Protein AF-A0A956MZ06-F1 (afdb_monomer)

pLDDT: mean 79.68, std 20.62, range [28.38, 98.12]

Nearest PDB structures (foldseek):
  6g2j-assembly1_V  TM=3.693E-01  e=8.277E+00  Mus musculus
  5i20-assembly4_D  TM=2.583E-01  e=3.939E+00  Ancylobacter novellus DSM 506
  5h6i-assembly2_B  TM=2.925E-01  e=7.383E+00  Streptococcus agalactiae

Foldseek 3Di:
DPPPPPQQWAWDKAADPVQWPDQDPPPPSPDTDGNDIATDGTDPPGDPDDDPDDVQVRHPHGDPPPPPVPDDDDDDDDDDDDDDDDDDDDDDDDPDPPDPPPPDVVLVVLVPDDLVVLQVVLCVQQVDGDDPPDPDSVVSSVVSVVSVVVRVVVVVVVVVVVVVVVVVVVVVPLPADACPPDDQVVLQVCCCVVVVDHDDPPDDSVVSSVVSVVSCVVVVRHHDPPLQFADDPVLLVVLLVQLVVQLVVDDQADPVGDGPCLLSVLLNCLSVVVDALVVLVPDDPPDPNSVSNSVSRVVSNCNNRHVDDDRPHDD

Radius of gyration: 35.4 Å; Cα contacts (8 Å, |Δi|>4): 249; chains: 1; bounding box: 70×50×101 Å

Solvent-accessible surface area (backbone atoms only — not comparable to full-atom values): 20017 Å² total; per-residue (Å²): 131,84,79,83,77,78,64,68,63,41,69,40,67,52,66,57,78,88,34,52,75,47,75,58,86,57,98,73,70,84,60,74,44,61,81,52,71,43,60,75,47,73,37,96,84,34,51,91,65,91,71,92,65,67,68,52,82,62,32,99,66,60,71,78,82,69,82,69,90,80,76,78,94,80,81,88,80,89,84,85,88,86,84,89,85,88,85,90,86,86,86,86,91,76,94,68,82,80,69,82,72,73,83,50,76,75,60,59,67,56,68,84,56,53,66,66,54,50,40,55,52,40,26,72,76,68,70,49,78,72,70,80,86,54,90,43,61,67,57,48,49,57,52,44,50,53,53,52,52,58,48,51,55,55,51,51,54,50,53,52,52,51,51,51,50,58,48,50,65,54,53,74,68,62,67,66,42,76,65,87,84,51,52,62,67,56,50,50,50,47,31,38,76,76,65,72,39,88,77,68,88,84,56,53,58,67,58,51,49,55,52,47,51,52,51,33,52,75,70,70,44,56,56,61,74,77,68,83,26,65,59,51,70,71,54,50,53,52,52,51,52,40,40,53,53,48,50,73,73,46,64,59,53,51,97,89,65,53,60,62,44,54,36,54,53,39,24,50,29,40,71,73,64,77,46,58,63,74,80,50,70,78,65,72,96,86,44,90,70,55,60,53,44,40,50,29,28,50,51,30,51,34,33,46,43,48,75,39,87,72,72,98,48,80,135

Structure (mmCIF, N/CA/C/O backbone):
data_AF-A0A956MZ06-F1
#
_entry.id   AF-A0A956MZ06-F1
#
loop_
_atom_site.group_PDB
_atom_site.id
_atom_site.type_symbol
_atom_site.label_atom_id
_atom_site.label_alt_id
_atom_site.label_comp_id
_atom_site.label_asym_id
_atom_site.label_entity_id
_atom_site.label_seq_id
_atom_site.pdbx_PDB_ins_code
_atom_site.Cartn_x
_atom_site.Cartn_y
_atom_site.Cartn_z
_atom_site.occupancy
_atom_site.B_iso_or_equiv
_atom_site.auth_seq_id
_atom_site.auth_comp_id
_atom_site.auth_asym_id
_atom_site.auth_atom_id
_atom_site.pdbx_PDB_model_num
ATOM 1 N N . MET A 1 1 ? -3.058 1.390 5.568 1.00 34.84 1 MET A N 1
ATOM 2 C CA . MET A 1 1 ? -1.990 2.258 6.119 1.00 34.84 1 MET A CA 1
ATOM 3 C C . MET A 1 1 ? -1.582 1.755 7.496 1.00 34.84 1 MET A C 1
ATOM 5 O O . MET A 1 1 ? -2.433 1.684 8.373 1.00 34.84 1 MET A O 1
ATOM 9 N N . ARG A 1 2 ? -0.310 1.388 7.706 1.00 28.38 2 ARG A N 1
ATOM 10 C CA . ARG A 1 2 ? 0.233 1.300 9.071 1.00 28.38 2 ARG A CA 1
ATOM 11 C C . ARG A 1 2 ? 0.358 2.735 9.558 1.00 28.38 2 ARG A C 1
ATOM 13 O O . ARG A 1 2 ? 1.107 3.501 8.958 1.00 28.38 2 ARG A O 1
ATOM 20 N N . ASN A 1 3 ? -0.409 3.120 10.569 1.00 32.94 3 ASN A N 1
ATOM 21 C CA . ASN A 1 3 ? -0.234 4.439 11.146 1.00 32.94 3 ASN A CA 1
ATOM 22 C C . ASN A 1 3 ? 1.188 4.514 11.724 1.00 32.94 3 ASN A C 1
ATOM 24 O O . ASN A 1 3 ? 1.514 3.788 12.661 1.00 32.94 3 ASN A O 1
ATOM 28 N N . VAL A 1 4 ? 2.047 5.348 11.141 1.00 35.91 4 VAL A N 1
ATOM 29 C CA . VAL A 1 4 ? 3.372 5.627 11.697 1.00 35.91 4 VAL A CA 1
ATOM 30 C C . VAL A 1 4 ? 3.154 6.556 12.880 1.00 35.91 4 VAL A C 1
ATOM 32 O O . VAL A 1 4 ? 3.027 7.766 12.722 1.00 35.91 4 VAL A O 1
ATOM 35 N N . TRP A 1 5 ? 3.024 5.978 14.068 1.00 42.88 5 TRP A N 1
ATOM 36 C CA . TRP A 1 5 ? 3.038 6.727 15.318 1.00 42.88 5 TRP A CA 1
ATOM 37 C C . TRP A 1 5 ? 4.479 6.700 15.818 1.00 42.88 5 TRP A C 1
ATOM 39 O O . TRP A 1 5 ? 4.825 5.904 16.683 1.00 42.88 5 TRP A O 1
ATOM 49 N N . SER A 1 6 ? 5.349 7.542 15.254 1.00 43.19 6 SER A N 1
ATOM 50 C CA . SER A 1 6 ? 6.512 7.975 16.028 1.00 43.19 6 SER A CA 1
ATOM 51 C C . SER A 1 6 ? 6.046 9.148 16.879 1.00 43.19 6 SER A C 1
ATOM 53 O O . SER A 1 6 ? 6.213 10.313 16.525 1.00 43.19 6 SER A O 1
ATOM 55 N N . SER A 1 7 ? 5.388 8.850 17.994 1.00 52.75 7 SER A N 1
ATOM 56 C CA . SER A 1 7 ? 5.445 9.784 19.111 1.00 52.75 7 SER A CA 1
ATOM 57 C C . SER A 1 7 ? 6.930 10.058 19.390 1.00 52.75 7 SER A C 1
ATOM 59 O O . SER A 1 7 ? 7.719 9.112 19.364 1.00 52.75 7 SER A O 1
ATOM 61 N N . ASP A 1 8 ? 7.310 11.318 19.635 1.00 65.56 8 ASP A N 1
ATOM 62 C CA . ASP A 1 8 ? 8.668 11.800 19.991 1.00 65.56 8 ASP A CA 1
ATOM 63 C C . ASP A 1 8 ? 9.174 11.232 21.346 1.00 65.56 8 ASP A C 1
ATOM 65 O O . ASP A 1 8 ? 9.862 11.900 22.127 1.00 65.56 8 ASP A O 1
ATOM 69 N N . VAL A 1 9 ? 8.771 10.009 21.675 1.00 74.06 9 VAL A N 1
ATOM 70 C CA . VAL A 1 9 ? 9.068 9.309 22.908 1.00 74.06 9 VAL A CA 1
ATOM 71 C C . VAL A 1 9 ? 10.371 8.555 22.702 1.00 74.06 9 VAL A C 1
ATOM 73 O O . VAL A 1 9 ? 10.432 7.542 22.008 1.00 74.06 9 VAL A O 1
ATOM 76 N N . VAL A 1 10 ? 11.431 9.080 23.305 1.00 82.00 10 VAL A N 1
ATOM 77 C CA . VAL A 1 10 ? 12.753 8.457 23.306 1.00 82.00 10 VAL A CA 1
ATOM 78 C C . VAL A 1 10 ? 12.908 7.693 24.614 1.00 82.00 10 VAL A C 1
ATOM 80 O O . VAL A 1 10 ? 12.802 8.277 25.694 1.00 82.00 10 VAL A O 1
ATOM 83 N N . VAL A 1 11 ? 13.160 6.391 24.519 1.00 84.81 11 VAL A N 1
ATOM 84 C CA . VAL A 1 11 ? 13.425 5.520 25.671 1.00 84.81 11 VAL A CA 1
ATOM 85 C C . VAL A 1 11 ? 14.897 5.139 25.722 1.00 84.81 11 VAL A C 1
ATOM 87 O O . VAL A 1 11 ? 15.546 4.968 24.690 1.00 84.81 11 VAL A O 1
ATOM 90 N N . GLU A 1 12 ? 15.423 4.994 26.930 1.00 88.31 12 GLU A N 1
ATOM 91 C CA . GLU A 1 12 ? 16.783 4.522 27.162 1.00 88.31 12 GLU A CA 1
ATOM 92 C C . GLU A 1 12 ? 16.761 3.023 27.436 1.00 88.31 12 GLU A C 1
ATOM 94 O O . GLU A 1 12 ? 15.960 2.525 28.232 1.00 88.31 12 GLU A O 1
ATOM 99 N N . CYS A 1 13 ? 17.637 2.296 26.745 1.00 91.25 13 CYS A N 1
ATOM 100 C CA . CYS A 1 13 ? 17.712 0.844 26.814 1.00 91.25 13 CYS A CA 1
ATOM 101 C C . CYS A 1 13 ? 19.141 0.396 27.119 1.00 91.25 13 CYS A C 1
ATOM 103 O O . CYS A 1 13 ? 20.105 0.986 26.632 1.00 91.25 13 CYS A O 1
ATOM 105 N N . ILE A 1 14 ? 19.267 -0.689 27.878 1.00 92.19 14 ILE A N 1
ATOM 106 C CA . ILE A 1 14 ? 20.518 -1.429 28.047 1.00 92.19 14 ILE A CA 1
ATOM 107 C C . ILE A 1 14 ? 20.494 -2.628 27.102 1.00 92.19 14 ILE A C 1
ATOM 109 O O . ILE A 1 14 ? 19.507 -3.365 27.038 1.00 92.19 14 ILE A O 1
ATOM 113 N N . VAL A 1 15 ? 21.599 -2.819 26.385 1.00 93.00 15 VAL A N 1
ATOM 114 C CA . VAL A 1 15 ? 21.804 -3.906 25.425 1.00 93.00 15 VAL A CA 1
ATOM 115 C C . VAL A 1 15 ? 23.087 -4.645 25.799 1.00 93.00 15 VAL A C 1
ATOM 117 O O . VAL A 1 15 ? 24.115 -4.011 26.040 1.00 93.00 15 VAL A O 1
ATOM 120 N N . ASP A 1 16 ? 23.030 -5.975 25.845 1.00 93.88 16 ASP A N 1
ATOM 121 C CA . ASP A 1 16 ? 24.227 -6.814 25.932 1.00 93.88 16 ASP A CA 1
ATOM 122 C C . ASP A 1 16 ? 24.889 -6.875 24.542 1.00 93.88 16 ASP A C 1
ATOM 124 O O . ASP A 1 16 ? 24.199 -7.191 23.572 1.00 93.88 16 ASP A O 1
ATOM 128 N N . PRO A 1 17 ? 26.197 -6.598 24.395 1.00 91.44 17 PRO A N 1
ATOM 129 C CA . PRO A 1 17 ? 26.888 -6.722 23.112 1.00 91.44 17 PRO A CA 1
ATOM 130 C C . PRO A 1 17 ? 26.724 -8.086 22.426 1.00 91.44 17 PRO A C 1
ATOM 132 O O . PRO A 1 17 ? 26.763 -8.146 21.199 1.00 91.44 17 PRO A O 1
ATOM 135 N N . ALA A 1 18 ? 26.525 -9.171 23.184 1.00 92.88 18 ALA A N 1
ATOM 136 C CA . ALA A 1 18 ? 26.260 -10.498 22.624 1.00 92.88 18 ALA A CA 1
ATOM 137 C C . ALA A 1 18 ? 24.886 -10.603 21.932 1.00 92.88 18 ALA A C 1
ATOM 139 O O . ALA A 1 18 ? 24.701 -11.454 21.065 1.00 92.88 18 ALA A O 1
ATOM 140 N N . ASP A 1 19 ? 23.944 -9.726 22.294 1.00 93.44 19 ASP A N 1
ATOM 141 C CA . ASP A 1 19 ? 22.596 -9.640 21.731 1.00 93.44 19 ASP A CA 1
ATOM 142 C C . ASP A 1 19 ? 22.525 -8.638 20.545 1.00 93.44 19 ASP A C 1
ATOM 144 O O . ASP A 1 19 ? 21.435 -8.298 20.081 1.00 93.44 19 ASP A O 1
ATOM 148 N N . VAL A 1 20 ? 23.660 -8.138 20.032 1.00 90.31 20 VAL A N 1
ATOM 149 C CA . VAL A 1 20 ? 23.711 -7.253 18.851 1.00 90.31 20 VAL A CA 1
ATOM 150 C C . VAL A 1 20 ? 23.830 -8.089 17.576 1.00 90.31 20 VAL A C 1
ATOM 152 O O . VAL A 1 20 ? 24.815 -8.791 17.367 1.00 90.31 20 VAL A O 1
ATOM 155 N N . VAL A 1 21 ? 22.834 -7.986 16.693 1.00 89.62 21 VAL A N 1
ATOM 156 C CA . VAL A 1 21 ? 22.754 -8.779 15.452 1.00 89.62 21 VAL A CA 1
ATOM 157 C C . VAL A 1 21 ? 23.544 -8.124 14.328 1.00 89.62 21 VAL A C 1
ATOM 159 O O . VAL A 1 21 ? 24.262 -8.786 13.584 1.00 89.62 21 VAL A O 1
ATOM 162 N N . SER A 1 22 ? 23.405 -6.809 14.184 1.00 84.62 22 SER A N 1
ATOM 163 C CA . SER A 1 22 ? 24.173 -6.049 13.208 1.00 84.62 22 SER A CA 1
ATOM 164 C C . SER A 1 22 ? 24.291 -4.589 13.615 1.00 84.62 22 SER A C 1
ATOM 166 O O . SER A 1 22 ? 23.364 -3.985 14.167 1.00 84.62 22 SER A O 1
ATOM 168 N N . VAL A 1 23 ? 25.458 -4.024 13.305 1.00 80.06 23 VAL A N 1
ATOM 169 C CA . VAL A 1 23 ? 25.717 -2.586 13.329 1.00 80.06 23 VAL A CA 1
ATOM 170 C C . VAL A 1 23 ? 25.815 -2.153 11.866 1.00 80.06 23 VAL A C 1
ATOM 172 O O . VAL A 1 23 ? 26.829 -2.430 11.221 1.00 80.06 23 VAL A O 1
ATOM 175 N N . PRO A 1 24 ? 24.749 -1.566 11.301 1.00 76.25 24 PRO A N 1
ATOM 176 C CA . PRO A 1 24 ? 24.761 -1.048 9.943 1.00 76.25 24 PRO A CA 1
ATOM 177 C C . PRO A 1 24 ? 25.924 -0.058 9.737 1.00 76.25 24 PRO A C 1
ATOM 179 O O . PRO A 1 24 ? 26.242 0.726 10.633 1.00 76.25 24 PRO A O 1
ATOM 182 N N . LYS A 1 25 ? 26.571 -0.096 8.563 1.00 73.50 25 LYS A N 1
ATOM 183 C CA . LYS A 1 25 ? 27.682 0.813 8.195 1.00 73.50 25 LYS A CA 1
ATOM 184 C C . LYS A 1 25 ? 27.217 2.237 7.854 1.00 73.50 25 LYS A C 1
ATOM 186 O O . LYS A 1 25 ? 28.008 3.043 7.371 1.00 73.50 25 LYS A O 1
ATOM 191 N N . ASP A 1 26 ? 25.946 2.543 8.078 1.00 60.31 26 ASP A N 1
ATOM 192 C CA . ASP A 1 26 ? 25.311 3.826 7.814 1.00 60.31 26 ASP A CA 1
ATOM 193 C C . ASP A 1 26 ? 26.134 4.946 8.469 1.00 60.31 26 ASP A C 1
ATOM 195 O O . ASP A 1 26 ? 26.447 4.883 9.661 1.00 60.31 26 ASP A O 1
ATOM 199 N N . TYR A 1 27 ? 26.449 5.988 7.697 1.00 48.38 27 TYR A N 1
ATOM 200 C CA . TYR A 1 27 ? 27.411 7.063 7.997 1.00 48.38 27 TYR A CA 1
ATOM 201 C C . TYR A 1 27 ? 27.217 7.840 9.319 1.00 48.38 27 TYR A C 1
ATOM 203 O O . TYR A 1 27 ? 28.039 8.693 9.640 1.00 48.38 27 TYR A O 1
ATOM 211 N N . ASN A 1 28 ? 26.190 7.538 10.118 1.00 58.84 28 ASN A N 1
ATOM 212 C CA . ASN A 1 28 ? 25.903 8.200 11.392 1.00 58.84 28 ASN A CA 1
ATOM 213 C C . ASN A 1 28 ? 25.776 7.243 12.598 1.00 58.84 28 ASN A C 1
ATOM 215 O O . ASN A 1 28 ? 25.383 7.703 13.672 1.00 58.84 28 ASN A O 1
ATOM 219 N N . ALA A 1 29 ? 26.046 5.934 12.448 1.00 55.97 29 ALA A N 1
ATOM 220 C CA . ALA A 1 29 ? 25.999 4.930 13.532 1.00 55.97 29 ALA A CA 1
ATOM 221 C C . ALA A 1 29 ? 24.708 4.959 14.390 1.00 55.97 29 ALA A C 1
ATOM 223 O O . ALA A 1 29 ? 24.719 4.652 15.581 1.00 55.97 29 ALA A O 1
ATOM 224 N N . THR A 1 30 ? 23.585 5.385 13.805 1.00 60.62 30 THR A N 1
ATOM 225 C CA . THR A 1 30 ? 22.392 5.807 14.565 1.00 60.62 30 THR A CA 1
ATOM 226 C C . THR A 1 30 ? 21.353 4.703 14.730 1.00 60.62 30 THR A C 1
ATOM 228 O O . THR A 1 30 ? 20.357 4.888 15.425 1.00 60.62 30 THR A O 1
ATOM 231 N N . LYS A 1 31 ? 21.546 3.562 14.067 1.00 76.94 31 LYS A N 1
ATOM 232 C CA . LYS A 1 31 ? 20.625 2.426 14.098 1.00 76.94 31 LYS A CA 1
ATOM 233 C C . LYS A 1 31 ? 21.404 1.176 14.479 1.00 76.94 31 LYS A C 1
ATOM 235 O O . LYS A 1 31 ? 22.527 0.991 14.031 1.00 76.94 31 LYS A O 1
ATOM 240 N N . MET A 1 32 ? 20.805 0.326 15.304 1.00 82.81 32 MET A N 1
ATOM 241 C CA . MET A 1 32 ? 21.376 -0.947 15.743 1.00 82.81 32 MET A CA 1
ATOM 242 C C . MET A 1 32 ? 20.257 -1.985 15.785 1.00 82.81 32 MET A C 1
ATOM 244 O O . MET A 1 32 ? 19.152 -1.670 16.230 1.00 82.81 32 MET A O 1
ATOM 248 N N . ARG A 1 33 ? 20.522 -3.205 15.309 1.00 88.00 33 ARG A N 1
ATOM 249 C CA . ARG A 1 33 ? 19.578 -4.326 15.422 1.00 88.00 33 ARG A CA 1
ATOM 250 C C . ARG A 1 33 ? 20.011 -5.228 16.570 1.00 88.00 33 ARG A C 1
ATOM 252 O O . ARG A 1 33 ? 21.168 -5.642 16.616 1.00 88.00 33 ARG A O 1
ATOM 259 N N . VAL A 1 34 ? 19.086 -5.537 17.475 1.00 91.81 34 VAL A N 1
ATOM 260 C CA . VAL A 1 34 ? 19.352 -6.319 18.692 1.00 91.81 34 VAL A CA 1
ATOM 261 C C . VAL A 1 34 ? 18.306 -7.419 18.859 1.00 91.81 34 VAL A C 1
ATOM 263 O O . VAL A 1 34 ? 17.143 -7.211 18.514 1.00 91.81 34 VAL A O 1
ATOM 266 N N . CYS A 1 35 ? 18.696 -8.585 19.375 1.00 90.94 35 CYS A N 1
ATOM 267 C CA . CYS A 1 35 ? 17.767 -9.685 19.673 1.00 90.94 35 CYS A CA 1
ATOM 268 C C . CYS A 1 35 ? 17.043 -9.469 21.005 1.00 90.94 35 CYS A C 1
ATOM 270 O O . CYS A 1 35 ? 15.919 -9.937 21.186 1.00 90.94 35 CYS A O 1
ATOM 272 N N . ARG A 1 36 ? 17.690 -8.778 21.948 1.00 90.88 36 ARG A N 1
ATOM 273 C CA . ARG A 1 36 ? 17.151 -8.506 23.277 1.00 90.88 36 ARG A CA 1
ATOM 274 C C . ARG A 1 36 ? 17.693 -7.190 23.821 1.00 90.88 36 ARG A C 1
ATOM 276 O O . ARG A 1 36 ? 18.848 -6.837 23.604 1.00 90.88 36 ARG A O 1
ATOM 283 N N . TYR A 1 37 ? 16.845 -6.477 24.548 1.00 94.00 37 TYR A N 1
ATOM 284 C CA . TYR A 1 37 ? 17.183 -5.247 25.250 1.00 94.00 37 TYR A CA 1
ATOM 285 C C . TYR A 1 37 ? 16.340 -5.137 26.520 1.00 94.00 37 TYR A C 1
ATOM 287 O O . TYR A 1 37 ? 15.292 -5.774 26.636 1.00 94.00 37 TYR A O 1
ATOM 295 N N . LYS A 1 38 ? 16.801 -4.327 27.471 1.00 90.50 38 LYS A N 1
ATOM 296 C CA . LYS A 1 38 ? 16.057 -3.980 28.681 1.00 90.50 38 LYS A CA 1
ATOM 297 C C . LYS A 1 38 ? 15.781 -2.485 28.698 1.00 90.50 38 LYS A C 1
ATOM 299 O O . LYS A 1 38 ? 16.716 -1.689 28.616 1.00 90.50 38 LYS A O 1
ATOM 304 N N . VAL A 1 39 ? 14.510 -2.113 28.810 1.00 90.94 39 VAL A N 1
ATOM 305 C CA . VAL A 1 39 ? 14.091 -0.713 28.922 1.00 90.94 39 VAL A CA 1
ATOM 306 C C . VAL A 1 39 ? 14.402 -0.215 30.332 1.00 90.94 39 VAL A C 1
ATOM 308 O O . VAL A 1 39 ? 14.122 -0.904 31.310 1.00 90.94 39 VAL A O 1
ATOM 311 N N . MET A 1 40 ? 15.014 0.963 30.435 1.00 88.75 40 MET A N 1
ATOM 312 C CA . MET A 1 40 ? 15.378 1.575 31.718 1.00 88.75 40 MET A CA 1
ATOM 313 C C . MET A 1 40 ? 14.468 2.740 32.094 1.00 88.75 40 MET A C 1
ATOM 315 O O . MET A 1 40 ? 14.287 3.014 33.278 1.00 88.75 40 MET A O 1
ATOM 319 N N . GLY A 1 41 ? 13.909 3.434 31.103 1.00 85.56 41 GLY A N 1
ATOM 320 C CA . GLY A 1 41 ? 13.134 4.642 31.342 1.00 85.56 41 GLY A CA 1
ATOM 321 C C . GLY A 1 41 ? 12.993 5.511 30.099 1.00 85.56 41 GLY A C 1
ATOM 322 O O . GLY A 1 41 ? 13.428 5.152 29.002 1.00 85.56 41 GLY A O 1
ATOM 323 N N . TYR A 1 42 ? 12.408 6.688 30.294 1.00 84.94 42 TYR A N 1
ATOM 324 C CA . TYR A 1 42 ? 12.444 7.761 29.309 1.00 84.94 42 TYR A CA 1
ATOM 325 C C . TYR A 1 42 ? 13.803 8.445 29.297 1.00 84.94 42 TYR A C 1
ATOM 327 O O . TYR A 1 42 ? 14.391 8.665 30.352 1.00 84.94 42 TYR A O 1
ATOM 335 N N . SER A 1 43 ? 14.254 8.849 28.111 1.00 85.06 43 SER A N 1
ATOM 336 C CA . SER A 1 43 ? 15.375 9.777 28.011 1.00 85.06 43 SER A CA 1
ATOM 337 C C . SER A 1 43 ? 14.954 11.166 28.483 1.00 85.06 43 SER A C 1
ATOM 339 O O . SER A 1 43 ? 13.823 11.593 28.238 1.00 85.06 43 SER A O 1
ATOM 341 N N . ASP A 1 44 ? 15.883 11.922 29.065 1.00 81.38 44 ASP A N 1
ATOM 342 C CA . ASP A 1 44 ? 15.653 13.296 29.543 1.00 81.38 44 ASP A CA 1
ATOM 343 C C . ASP A 1 44 ? 15.125 14.247 28.453 1.00 81.38 44 ASP A C 1
ATOM 345 O O . ASP A 1 44 ? 14.505 15.271 28.741 1.00 81.38 44 ASP A O 1
ATOM 349 N N . LYS A 1 45 ? 15.380 13.922 27.180 1.00 77.81 45 LYS A N 1
ATOM 350 C CA . LYS A 1 45 ? 14.968 14.715 26.010 1.00 77.81 45 LYS A CA 1
ATOM 351 C C . LYS A 1 45 ? 13.623 14.286 25.419 1.00 77.81 45 LYS A C 1
ATOM 353 O O . LYS A 1 45 ? 13.166 14.900 24.456 1.00 77.81 45 LYS A O 1
ATOM 358 N N . SER A 1 46 ? 13.019 13.232 25.958 1.00 78.94 46 SER A N 1
ATOM 359 C CA . SER A 1 46 ? 11.759 12.677 25.477 1.00 78.94 46 SER A CA 1
ATOM 360 C C . SER A 1 46 ? 10.602 13.645 25.731 1.00 78.94 46 SER A C 1
ATOM 362 O O . SER A 1 46 ? 10.460 14.193 26.829 1.00 78.94 46 SER A O 1
ATOM 364 N N . ARG A 1 47 ? 9.745 13.865 24.727 1.00 74.44 47 ARG A N 1
ATOM 365 C CA . ARG A 1 47 ? 8.501 14.617 24.932 1.00 74.44 47 ARG A CA 1
ATOM 366 C C . ARG A 1 47 ? 7.469 13.681 25.547 1.00 74.44 47 ARG A C 1
ATOM 368 O O . ARG A 1 47 ? 7.154 12.644 24.973 1.00 74.44 47 ARG A O 1
ATOM 375 N N . LYS A 1 48 ? 6.911 14.071 26.695 1.00 65.06 48 LYS A N 1
ATOM 376 C CA . LYS A 1 48 ? 5.795 13.363 27.340 1.00 65.06 48 LYS A CA 1
ATOM 377 C C . LYS A 1 48 ? 4.518 13.585 26.519 1.00 65.06 48 LYS A C 1
ATOM 379 O O . LYS A 1 48 ? 3.802 14.558 26.742 1.00 65.06 48 LYS A O 1
ATOM 384 N N . GLY A 1 49 ? 4.323 12.760 25.494 1.00 66.31 49 GLY A N 1
ATOM 385 C CA . GLY A 1 49 ? 3.105 12.703 24.685 1.00 66.31 49 GLY A CA 1
ATOM 386 C C . GLY A 1 49 ? 2.092 11.706 25.248 1.00 66.31 49 GLY A C 1
ATOM 387 O O . GLY A 1 49 ? 2.335 11.085 26.279 1.00 66.31 49 GLY A O 1
ATOM 388 N N . GLU A 1 50 ? 0.959 11.547 24.564 1.00 64.56 50 GLU A N 1
ATOM 389 C CA . GLU A 1 50 ? 0.006 10.475 24.870 1.00 64.56 50 GLU A CA 1
ATOM 390 C C . GLU A 1 50 ? 0.654 9.116 24.572 1.00 64.56 50 GLU A C 1
ATOM 392 O O . GLU A 1 50 ? 0.964 8.788 23.425 1.00 64.56 50 GLU A O 1
ATOM 397 N N . GLU A 1 51 ? 0.906 8.346 25.627 1.00 64.38 51 GLU A N 1
ATOM 398 C CA . GLU A 1 51 ? 1.450 6.995 25.540 1.00 64.38 51 GLU A CA 1
ATOM 399 C C . GLU A 1 51 ? 0.358 6.032 25.060 1.00 64.38 51 GLU A C 1
ATOM 401 O O . GLU A 1 51 ? -0.719 5.953 25.647 1.00 64.38 51 GLU A O 1
ATOM 406 N N . ILE A 1 52 ? 0.635 5.280 23.994 1.00 64.81 52 ILE A N 1
ATOM 407 C CA . ILE A 1 52 ? -0.253 4.202 23.516 1.00 64.81 52 ILE A CA 1
ATOM 408 C C . ILE A 1 52 ? -0.115 2.964 24.407 1.00 64.81 52 ILE A C 1
ATOM 410 O O . ILE A 1 52 ? -1.054 2.188 24.568 1.00 64.81 52 ILE A O 1
ATOM 414 N N . VAL A 1 53 ? 1.090 2.763 24.942 1.00 64.44 53 VAL A N 1
ATOM 415 C CA . VAL A 1 53 ? 1.463 1.630 25.785 1.00 64.44 53 VAL A CA 1
ATOM 416 C C . VAL A 1 53 ? 2.246 2.182 26.963 1.00 64.44 53 VAL A C 1
ATOM 418 O O . VAL A 1 53 ? 3.158 2.986 26.761 1.00 64.44 53 VAL A O 1
ATOM 421 N N . SER A 1 54 ? 1.880 1.771 28.176 1.00 73.62 54 SER A N 1
ATOM 422 C CA . SER A 1 54 ? 2.530 2.266 29.383 1.00 73.62 54 SER A CA 1
ATOM 423 C C . SER A 1 54 ? 3.956 1.739 29.465 1.00 73.62 54 SER A C 1
ATOM 425 O O . SER A 1 54 ? 4.193 0.537 29.347 1.00 73.62 54 SER A O 1
ATOM 427 N N . LEU A 1 55 ? 4.922 2.621 29.725 1.00 78.88 55 LEU A N 1
ATOM 428 C CA . LEU A 1 55 ? 6.306 2.193 29.947 1.00 78.88 55 LEU A CA 1
ATOM 429 C C . LEU A 1 55 ? 6.431 1.240 31.142 1.00 78.88 55 LEU A C 1
ATOM 431 O O . LEU A 1 55 ? 7.295 0.366 31.136 1.00 78.88 55 LEU A O 1
ATOM 435 N N . ASN A 1 56 ? 5.554 1.379 32.140 1.00 79.12 56 ASN A N 1
ATOM 436 C CA . ASN A 1 56 ? 5.547 0.533 33.331 1.00 79.12 56 ASN A CA 1
ATOM 437 C C . ASN A 1 56 ? 5.319 -0.951 33.013 1.00 79.12 56 ASN A C 1
ATOM 439 O O . ASN A 1 56 ? 5.781 -1.792 33.778 1.00 79.12 56 ASN A O 1
ATOM 443 N N . ASP A 1 57 ? 4.711 -1.278 31.869 1.00 80.75 57 ASP A N 1
ATOM 444 C CA . ASP A 1 57 ? 4.513 -2.665 31.433 1.00 80.75 57 ASP A CA 1
ATOM 445 C C . ASP A 1 57 ? 5.831 -3.352 31.022 1.00 80.75 57 ASP A C 1
ATOM 447 O O . ASP A 1 57 ? 5.902 -4.578 30.942 1.00 80.75 57 ASP A O 1
ATOM 451 N N . PHE A 1 58 ? 6.887 -2.572 30.766 1.00 78.81 58 PHE A N 1
ATOM 452 C CA . PHE A 1 58 ? 8.186 -3.053 30.284 1.00 78.81 58 PHE A CA 1
ATOM 453 C C . PHE A 1 58 ? 9.320 -2.903 31.305 1.00 78.81 58 PHE A C 1
ATOM 455 O O . PHE A 1 58 ? 10.459 -3.277 31.011 1.00 78.81 58 PHE A O 1
ATOM 462 N N . LEU A 1 59 ? 9.043 -2.339 32.483 1.00 77.19 59 LEU A N 1
ATOM 463 C CA . LEU A 1 59 ? 10.039 -2.121 33.527 1.00 77.19 59 LEU A CA 1
ATOM 464 C C . LEU A 1 59 ? 9.957 -3.222 34.586 1.00 77.19 59 LEU A C 1
ATOM 466 O O . LEU A 1 59 ? 8.897 -3.480 35.144 1.00 77.19 59 LEU A O 1
ATOM 470 N N . ASP A 1 60 ? 11.104 -3.810 34.940 1.00 79.12 60 ASP A N 1
ATOM 471 C CA . ASP A 1 60 ? 11.185 -4.782 36.047 1.00 79.12 60 ASP A CA 1
ATOM 472 C C . ASP A 1 60 ? 10.758 -4.169 37.393 1.00 79.12 60 ASP A C 1
ATOM 474 O O . ASP A 1 60 ? 10.266 -4.865 38.281 1.00 79.12 60 ASP A O 1
ATOM 478 N N . THR A 1 61 ? 10.959 -2.857 37.534 1.00 78.19 61 THR A N 1
ATOM 479 C CA . THR A 1 61 ? 10.482 -2.059 38.661 1.00 78.19 61 THR A CA 1
ATOM 480 C C . THR A 1 61 ? 9.717 -0.869 38.086 1.00 78.19 61 THR A C 1
ATOM 482 O O . THR A 1 61 ? 10.352 -0.030 37.439 1.00 78.19 61 THR A O 1
ATOM 485 N N . PRO A 1 62 ? 8.392 -0.770 38.291 1.00 77.69 62 PRO A N 1
ATOM 486 C CA . PRO A 1 62 ? 7.607 0.331 37.748 1.00 77.69 62 PRO A CA 1
ATOM 487 C C . PRO A 1 62 ? 8.129 1.668 38.278 1.00 77.69 62 PRO A C 1
ATOM 489 O O . PRO A 1 62 ? 8.540 1.777 39.441 1.00 77.69 62 PRO A O 1
ATOM 492 N N . LEU A 1 63 ? 8.135 2.688 37.418 1.00 76.62 63 LEU A N 1
ATOM 493 C CA . LEU A 1 63 ? 8.491 4.033 37.849 1.00 76.62 63 LEU A CA 1
ATOM 494 C C . LEU A 1 63 ? 7.429 4.519 38.841 1.00 76.62 63 LEU A C 1
ATOM 496 O O . LEU A 1 63 ? 6.242 4.250 38.635 1.00 76.62 63 LEU A O 1
ATOM 500 N N . PRO A 1 64 ? 7.825 5.236 39.910 1.00 75.12 64 PRO A N 1
ATOM 501 C CA . PRO A 1 64 ? 6.852 5.863 40.786 1.00 75.12 64 PRO A CA 1
ATOM 502 C C . PRO A 1 64 ? 5.952 6.751 39.929 1.00 75.12 64 PRO A C 1
ATOM 504 O O . PRO A 1 64 ? 6.451 7.542 39.124 1.00 75.12 64 PRO A O 1
ATOM 507 N N . GLU A 1 65 ? 4.637 6.593 40.077 1.00 68.69 65 GLU A N 1
ATOM 508 C CA . GLU A 1 65 ? 3.670 7.474 39.438 1.00 68.69 65 GLU A CA 1
ATOM 509 C C . GLU A 1 65 ? 3.965 8.896 39.917 1.00 68.69 65 GLU A C 1
ATOM 511 O O . GLU A 1 65 ? 3.678 9.281 41.050 1.00 68.69 65 GLU A O 1
ATOM 516 N N . TYR A 1 66 ? 4.637 9.676 39.074 1.00 55.59 66 TYR A N 1
ATOM 517 C CA . TYR A 1 66 ? 4.749 11.100 39.309 1.00 55.59 66 TYR A CA 1
ATOM 518 C C . TYR A 1 66 ? 3.344 11.642 39.122 1.00 55.59 66 TYR A C 1
ATOM 520 O O . TYR A 1 66 ? 2.858 11.614 37.990 1.00 55.59 66 TYR A O 1
ATOM 528 N N . ASP A 1 67 ? 2.722 12.092 40.219 1.00 42.97 67 ASP A N 1
ATOM 529 C CA . ASP A 1 67 ? 1.429 12.778 40.238 1.00 42.97 67 ASP A CA 1
ATOM 530 C C . ASP A 1 67 ? 1.357 13.719 39.035 1.00 42.97 67 ASP A C 1
ATOM 532 O O . ASP A 1 67 ? 1.918 14.822 39.017 1.00 42.97 67 ASP A O 1
ATOM 536 N N . THR A 1 68 ? 0.700 13.252 37.977 1.00 46.88 68 THR A N 1
ATOM 537 C CA . THR A 1 68 ? 0.451 14.032 36.780 1.00 46.88 68 THR A CA 1
ATOM 538 C C . THR A 1 68 ? -0.686 14.949 37.169 1.00 46.88 68 THR A C 1
ATOM 540 O O . THR A 1 68 ? -1.862 14.691 36.935 1.00 46.88 68 THR A O 1
ATOM 543 N N . ALA A 1 69 ? -0.320 16.046 37.827 1.00 39.91 69 ALA A N 1
ATOM 544 C CA . ALA A 1 69 ? -1.210 17.114 38.231 1.00 39.91 69 ALA A CA 1
ATOM 545 C C . ALA A 1 69 ? -1.732 17.895 37.011 1.00 39.91 69 ALA A C 1
ATOM 547 O O . ALA A 1 69 ? -1.665 19.114 37.013 1.00 39.91 69 ALA A O 1
ATOM 548 N N . MET A 1 70 ? -2.223 17.217 35.966 1.00 42.00 70 MET A N 1
ATOM 549 C CA . MET A 1 70 ? -3.069 17.739 34.889 1.00 42.00 70 MET A CA 1
ATOM 550 C C . MET A 1 70 ? -3.824 16.595 34.179 1.00 42.00 70 MET A C 1
ATOM 552 O O . MET A 1 70 ? -3.657 16.376 32.987 1.00 42.00 70 MET A O 1
ATOM 556 N N . SER A 1 71 ? -4.729 15.905 34.878 1.00 41.81 71 SER A N 1
ATOM 557 C CA . SER A 1 71 ? -5.956 15.392 34.247 1.00 41.81 71 SER A CA 1
ATOM 558 C C . SER A 1 71 ? -7.108 15.333 35.260 1.00 41.81 71 SER A C 1
ATOM 560 O O . SER A 1 71 ? -7.347 14.344 35.932 1.00 41.81 71 SER A O 1
ATOM 562 N N . LYS A 1 72 ? -7.797 16.477 35.365 1.00 39.28 72 LYS A N 1
ATOM 563 C CA . LYS A 1 72 ? -9.204 16.677 35.770 1.00 39.28 72 LYS A CA 1
ATOM 564 C C . LYS A 1 72 ? -9.686 16.174 37.149 1.00 39.28 72 LYS A C 1
ATOM 566 O O . LYS A 1 72 ? -10.113 15.046 37.336 1.00 39.28 72 LYS A O 1
ATOM 571 N N . LYS A 1 73 ? -9.831 17.171 38.036 1.00 37.00 73 LYS A N 1
ATOM 572 C CA . LYS A 1 73 ? -10.946 17.394 38.982 1.00 37.00 73 LYS A CA 1
ATOM 573 C C . LYS A 1 73 ? -12.227 16.579 38.696 1.00 37.00 73 LYS A C 1
ATOM 575 O O . LYS A 1 73 ? -12.912 16.888 37.722 1.00 37.00 73 LYS A O 1
ATOM 580 N N . ALA A 1 74 ? -12.621 15.727 39.647 1.00 34.44 74 ALA A N 1
ATOM 581 C CA . ALA A 1 74 ? -13.972 15.667 40.227 1.00 34.44 74 ALA A CA 1
ATOM 582 C C . ALA A 1 74 ? -13.982 14.794 41.508 1.00 34.44 74 ALA A C 1
ATOM 584 O O . ALA A 1 74 ? -13.764 13.594 41.421 1.00 34.44 74 ALA A O 1
ATOM 585 N N . ASN A 1 75 ? -14.309 15.436 42.643 1.00 36.84 75 ASN A N 1
ATOM 586 C CA . ASN A 1 75 ? -14.670 14.919 43.985 1.00 36.84 75 ASN A CA 1
ATOM 587 C C . ASN A 1 75 ? -13.531 14.267 44.813 1.00 36.84 75 ASN A C 1
ATOM 589 O O . ASN A 1 75 ? -13.033 13.214 44.447 1.00 36.84 75 ASN A O 1
ATOM 593 N N . ASN A 1 76 ? -12.951 14.926 45.835 1.00 34.59 76 ASN A N 1
ATOM 594 C CA . ASN A 1 76 ? -13.460 15.165 47.216 1.00 34.59 76 ASN A 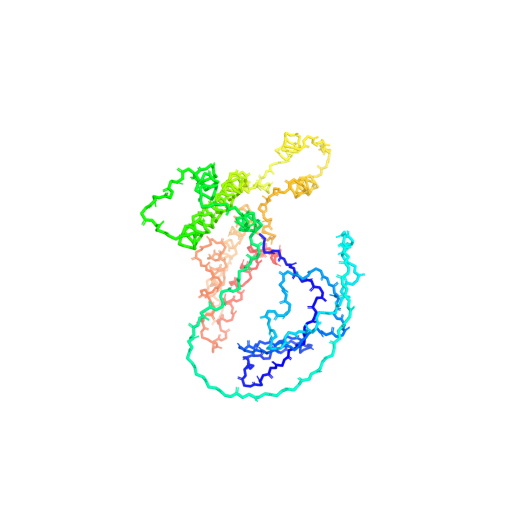CA 1
ATOM 595 C C . ASN A 1 76 ? -13.864 13.837 47.900 1.00 34.59 76 ASN A C 1
ATOM 597 O O . ASN A 1 76 ? -14.716 13.149 47.356 1.00 34.59 76 ASN A O 1
ATOM 601 N N . ASP A 1 77 ? -13.354 13.380 49.049 1.00 33.28 77 ASP A N 1
ATOM 602 C CA . ASP A 1 77 ? -12.746 14.009 50.231 1.00 33.28 77 ASP A CA 1
ATOM 603 C C . ASP A 1 77 ? -11.945 12.960 51.049 1.00 33.28 77 ASP A C 1
ATOM 605 O O . ASP A 1 77 ? -12.283 11.782 50.999 1.00 33.28 77 ASP A O 1
ATOM 609 N N . ALA A 1 78 ? -10.997 13.453 51.873 1.00 33.34 78 ALA A N 1
ATOM 610 C CA . ALA A 1 78 ? -10.490 12.900 53.157 1.00 33.34 78 ALA A CA 1
ATOM 611 C C . ALA A 1 78 ? -9.744 11.536 53.142 1.00 33.34 78 ALA A C 1
ATOM 613 O O . ALA A 1 78 ? -10.153 10.600 52.481 1.00 33.34 78 ALA A O 1
ATOM 614 N N . GLU A 1 79 ? -8.654 11.256 53.866 1.00 35.03 79 GLU A N 1
ATOM 615 C CA . GLU A 1 79 ? -7.922 11.865 54.986 1.00 35.03 79 GLU A CA 1
ATOM 616 C C . GLU A 1 79 ? -6.540 11.151 55.078 1.00 35.03 79 GLU A C 1
ATOM 618 O O . GLU A 1 79 ? -6.403 9.983 54.720 1.00 35.03 79 GLU A O 1
ATOM 623 N N . LYS A 1 80 ? -5.508 11.838 55.581 1.00 37.22 80 LYS A N 1
ATOM 624 C CA . LYS A 1 80 ? -4.219 11.287 56.083 1.00 37.22 80 LYS A CA 1
ATOM 625 C C . LYS A 1 80 ? -4.219 11.437 57.625 1.00 37.22 80 LYS A C 1
ATOM 627 O O . LYS A 1 80 ? -5.049 12.216 58.093 1.00 37.22 80 LYS A O 1
ATOM 632 N N . PRO A 1 81 ? -3.233 10.951 58.424 1.00 55.09 81 PRO A N 1
ATOM 633 C CA . PRO A 1 81 ? -2.186 9.918 58.248 1.00 55.09 81 PRO A CA 1
ATOM 634 C C . PRO A 1 81 ? -2.081 8.947 59.474 1.00 55.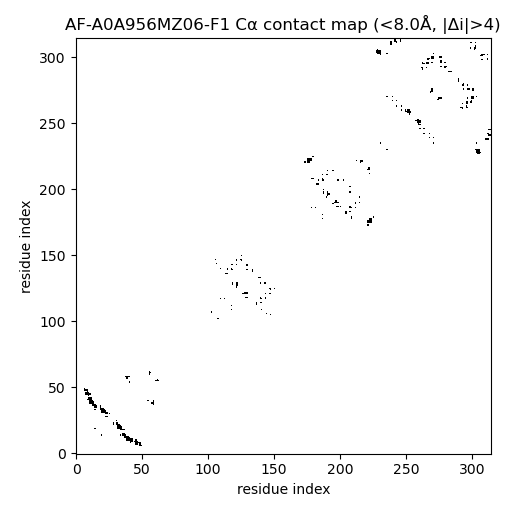09 81 PRO A C 1
ATOM 636 O O . PRO A 1 81 ? -2.779 9.133 60.465 1.00 55.09 81 PRO A O 1
ATOM 639 N N . ASN A 1 82 ? -1.171 7.953 59.469 1.00 33.81 82 ASN A N 1
ATOM 640 C CA . ASN A 1 82 ? 0.059 7.930 60.307 1.00 33.81 82 ASN A CA 1
ATOM 641 C C . ASN A 1 82 ? 0.624 6.520 60.670 1.00 33.81 82 ASN A C 1
ATOM 643 O O . ASN A 1 82 ? -0.094 5.644 61.133 1.00 33.81 82 ASN A O 1
ATOM 647 N N . GLU A 1 83 ? 1.946 6.398 60.469 1.00 36.78 83 GLU A N 1
ATOM 648 C CA . GLU A 1 83 ? 3.032 5.704 61.208 1.00 36.78 83 GLU A CA 1
ATOM 649 C C . GLU A 1 83 ? 2.976 4.249 61.758 1.00 36.78 83 GLU A C 1
ATOM 651 O O . GLU A 1 83 ? 2.243 3.915 62.680 1.00 36.78 83 GLU A O 1
ATOM 656 N N . LEU A 1 84 ? 3.939 3.459 61.239 1.00 35.78 84 LEU A N 1
ATOM 657 C CA . LEU A 1 84 ? 4.997 2.646 61.894 1.00 35.78 84 LEU A CA 1
ATOM 658 C C . LEU A 1 84 ? 4.717 1.806 63.168 1.00 35.78 84 LEU A C 1
ATOM 660 O O . LEU A 1 84 ? 4.449 2.350 64.235 1.00 35.78 84 LEU A O 1
ATOM 664 N N . GLY A 1 85 ? 5.062 0.503 63.113 1.00 30.80 85 GLY A N 1
ATOM 665 C CA . GLY A 1 85 ? 5.484 -0.259 64.307 1.00 30.80 85 GLY A CA 1
ATOM 666 C C . GLY A 1 85 ? 5.390 -1.798 64.275 1.00 30.80 85 GLY A C 1
ATOM 667 O O . GLY A 1 85 ? 4.419 -2.358 64.755 1.00 30.80 85 GLY A O 1
ATOM 668 N N . GLU A 1 86 ? 6.449 -2.447 63.777 1.00 34.78 86 GLU A N 1
ATOM 669 C CA . GLU A 1 86 ? 7.112 -3.687 64.261 1.00 34.78 86 GLU A CA 1
ATOM 670 C C . GLU A 1 86 ? 6.421 -5.068 64.490 1.00 34.78 86 GLU A C 1
ATOM 672 O O . GLU A 1 86 ? 5.636 -5.292 65.400 1.00 34.78 86 GLU A O 1
ATOM 677 N N . GLN A 1 87 ? 6.979 -6.039 63.743 1.00 36.19 87 GLN A N 1
ATOM 678 C CA . GLN A 1 87 ? 7.556 -7.349 64.130 1.00 36.19 87 GLN A CA 1
ATOM 679 C C . GLN A 1 87 ? 6.705 -8.564 64.601 1.00 36.19 87 GLN A C 1
ATOM 681 O O . GLN A 1 87 ? 6.261 -8.671 65.735 1.00 36.19 87 GLN A O 1
ATOM 686 N N . ILE A 1 88 ? 6.725 -9.583 63.720 1.00 37.38 88 ILE A N 1
ATOM 687 C CA . ILE A 1 88 ? 7.080 -11.013 63.916 1.00 37.38 88 ILE A CA 1
ATOM 688 C C . ILE A 1 88 ? 6.303 -11.837 64.967 1.00 37.38 88 ILE A C 1
ATOM 690 O O . ILE A 1 88 ? 6.534 -11.733 66.165 1.00 37.38 88 ILE A O 1
ATOM 694 N N . THR A 1 89 ? 5.561 -12.852 64.500 1.00 34.28 89 THR A N 1
ATOM 695 C CA . THR A 1 89 ? 5.703 -14.265 64.936 1.00 34.28 89 THR A CA 1
ATOM 696 C C . THR A 1 89 ? 4.961 -15.229 63.998 1.00 34.28 89 THR A C 1
ATOM 698 O O . THR A 1 89 ? 4.191 -14.831 63.132 1.00 34.28 89 THR A O 1
ATOM 701 N N . LYS A 1 90 ? 5.332 -16.504 64.111 1.00 37.31 90 LYS A N 1
ATOM 702 C CA . LYS A 1 90 ? 5.298 -17.571 63.111 1.00 37.31 90 LYS A CA 1
ATOM 703 C C . LYS A 1 90 ? 3.996 -18.388 63.054 1.00 37.31 90 LYS A C 1
ATOM 705 O O . LYS A 1 90 ? 3.329 -18.582 64.059 1.00 37.31 90 LYS A O 1
ATOM 710 N N . GLU A 1 91 ? 3.848 -19.019 61.886 1.00 34.53 91 GLU A N 1
ATOM 711 C CA . GLU A 1 91 ? 3.370 -20.392 61.638 1.00 34.53 91 GLU A CA 1
ATOM 712 C C . GLU A 1 91 ? 1.862 -20.705 61.495 1.00 34.53 91 GLU A C 1
ATOM 714 O O . GLU A 1 91 ? 1.100 -20.823 62.445 1.00 34.53 91 GLU A O 1
ATOM 719 N N . ALA A 1 92 ? 1.554 -21.053 60.237 1.00 31.27 92 ALA A N 1
ATOM 720 C CA . ALA A 1 92 ? 0.857 -22.262 59.788 1.00 31.27 92 ALA A CA 1
ATOM 721 C C . ALA A 1 92 ? -0.672 -22.236 59.566 1.00 31.27 92 ALA A C 1
ATOM 723 O O . ALA A 1 92 ? -1.487 -22.219 60.478 1.00 31.27 92 ALA A O 1
ATOM 724 N N . SER A 1 93 ? -1.004 -22.503 58.294 1.00 38.16 93 SER A N 1
ATOM 725 C CA . SER A 1 93 ? -2.178 -23.255 57.831 1.00 38.16 93 SER A CA 1
ATOM 726 C C . SER A 1 93 ? -3.499 -22.497 57.653 1.00 38.16 93 SER A C 1
ATOM 728 O O . SER A 1 93 ? -4.411 -22.557 58.468 1.00 38.16 93 SER A O 1
ATOM 730 N N . THR A 1 94 ? -3.654 -21.854 56.495 1.00 34.16 94 THR A N 1
ATOM 731 C CA . THR A 1 94 ? -4.607 -22.247 55.431 1.00 34.16 94 THR A CA 1
ATOM 732 C C . THR A 1 94 ? -4.496 -21.212 54.313 1.00 34.16 94 THR A C 1
ATOM 734 O O . THR A 1 94 ? -4.770 -20.037 54.526 1.00 34.16 94 THR A O 1
ATOM 737 N N . LYS A 1 95 ? -4.068 -21.621 53.108 1.00 38.25 95 LYS A N 1
ATOM 738 C CA . LYS A 1 95 ? -4.102 -20.750 51.922 1.00 38.25 95 LYS A CA 1
ATOM 739 C C . LYS A 1 95 ? -5.562 -20.516 51.535 1.00 38.25 95 LYS A C 1
ATOM 741 O O . LYS A 1 95 ? -6.139 -21.255 50.743 1.00 38.25 95 LYS A O 1
ATOM 746 N N . LYS A 1 96 ? -6.167 -19.511 52.156 1.00 43.72 96 LYS A N 1
ATOM 747 C CA . LYS A 1 96 ? -7.385 -18.866 51.691 1.00 43.72 96 LYS A CA 1
ATOM 748 C C . LYS A 1 96 ? -6.932 -17.966 50.545 1.00 43.72 96 LYS A C 1
ATOM 750 O O . LYS A 1 96 ? -6.117 -17.082 50.769 1.00 43.72 96 LYS A O 1
ATOM 755 N N . ALA A 1 97 ? -7.360 -18.264 49.322 1.00 37.69 97 ALA A N 1
ATOM 756 C CA . ALA A 1 9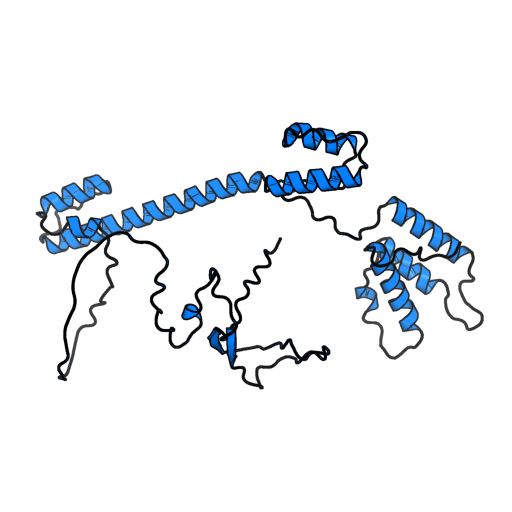7 ? -7.142 -17.358 48.205 1.00 37.69 97 ALA A CA 1
ATOM 757 C C . ALA A 1 97 ? -7.836 -16.035 48.558 1.00 37.69 97 ALA A C 1
ATOM 759 O O . ALA A 1 97 ? -9.066 -15.972 48.600 1.00 37.69 97 ALA A O 1
ATOM 760 N N . GLU A 1 98 ? -7.047 -15.026 48.912 1.00 37.12 98 GLU A N 1
ATOM 761 C CA . GLU A 1 98 ? -7.486 -13.638 48.954 1.00 37.12 98 GLU A CA 1
ATOM 762 C C . GLU A 1 98 ? -7.659 -13.224 47.497 1.00 37.12 98 GLU A C 1
ATOM 764 O O . GLU A 1 98 ? -6.728 -12.823 46.812 1.00 37.12 98 GLU A O 1
ATOM 769 N N . PHE A 1 99 ? -8.856 -13.497 46.984 1.00 40.59 99 PHE A N 1
ATOM 770 C CA . PHE A 1 99 ? -9.324 -12.920 45.741 1.00 40.59 99 PHE A CA 1
ATOM 771 C C . PHE A 1 99 ? -9.522 -11.436 46.048 1.00 40.59 99 PHE A C 1
ATOM 773 O O . PHE A 1 99 ? -10.376 -11.106 46.875 1.00 40.59 99 PHE A O 1
ATOM 780 N N . GLU A 1 100 ? -8.696 -10.568 45.465 1.00 42.53 100 GLU A N 1
ATOM 781 C CA . GLU A 1 100 ? -8.966 -9.134 45.437 1.00 42.53 100 GLU A CA 1
ATOM 782 C C . GLU A 1 100 ? -10.315 -8.960 44.741 1.00 42.53 100 GLU A C 1
ATOM 784 O O . GLU A 1 100 ? -10.452 -9.104 43.527 1.00 42.53 100 GLU A O 1
ATOM 789 N N . VAL A 1 101 ? -11.359 -8.781 45.550 1.00 46.47 101 VAL A N 1
ATOM 790 C CA . VAL A 1 101 ? -12.698 -8.481 45.065 1.00 46.47 101 VAL A CA 1
ATOM 791 C C . VAL A 1 101 ? -12.617 -7.051 44.565 1.00 46.47 101 VAL A C 1
ATOM 793 O O . VAL A 1 101 ? -12.703 -6.115 45.355 1.00 46.47 101 VAL A O 1
ATOM 796 N N . THR A 1 102 ? -12.421 -6.885 43.259 1.00 51.28 102 THR A N 1
ATOM 797 C CA . THR A 1 102 ? -12.761 -5.644 42.569 1.00 51.28 102 THR A CA 1
ATOM 798 C C . THR A 1 102 ? -14.149 -5.234 43.045 1.00 51.28 102 THR A C 1
ATOM 800 O O . THR A 1 102 ? -15.087 -6.035 42.991 1.00 51.28 102 THR A O 1
ATOM 803 N N . GLU A 1 103 ? -14.251 -4.033 43.617 1.00 66.38 103 GLU A N 1
ATOM 804 C CA . GLU A 1 103 ? -15.456 -3.532 44.277 1.00 66.38 103 GLU A CA 1
ATOM 805 C C . GLU A 1 103 ? -16.610 -3.453 43.274 1.00 66.38 103 GLU A C 1
ATOM 807 O O . GLU A 1 103 ? -16.839 -2.441 42.618 1.00 66.38 103 GLU A O 1
ATOM 812 N N . ASN A 1 104 ? -17.344 -4.552 43.119 1.00 73.31 104 ASN A N 1
ATOM 813 C CA . ASN A 1 104 ? -18.527 -4.571 42.287 1.00 73.31 104 ASN A CA 1
ATOM 814 C C . ASN A 1 104 ? -19.645 -3.865 43.078 1.00 73.31 104 ASN A C 1
ATOM 816 O O . ASN A 1 104 ? -20.056 -4.374 44.129 1.00 73.31 104 ASN A O 1
ATOM 820 N N . PRO A 1 105 ? -20.156 -2.715 42.602 1.00 79.31 105 PRO A N 1
ATOM 821 C CA . PRO A 1 105 ? -21.097 -1.888 43.356 1.00 79.31 105 PRO A CA 1
ATOM 822 C C . PRO A 1 105 ? -22.374 -2.648 43.747 1.00 79.31 105 PRO A C 1
ATOM 824 O O . PRO A 1 105 ? -22.955 -2.375 44.795 1.00 79.31 105 PRO A O 1
ATOM 827 N N . TYR A 1 106 ? -22.760 -3.669 42.977 1.00 79.06 106 TYR A N 1
ATOM 828 C CA . TYR A 1 106 ? -23.940 -4.494 43.241 1.00 79.06 106 TYR A CA 1
ATOM 829 C C . TYR A 1 106 ? -23.735 -5.513 44.374 1.00 79.06 106 TYR A C 1
ATOM 831 O O . TYR A 1 106 ? -24.701 -5.949 44.997 1.00 79.06 106 TYR A O 1
ATOM 839 N N . ILE A 1 107 ? -22.489 -5.890 44.685 1.00 85.38 107 ILE A N 1
ATOM 840 C CA . ILE A 1 107 ? -22.182 -6.771 45.825 1.00 85.38 107 ILE A CA 1
ATOM 841 C C . ILE A 1 107 ? -22.370 -6.011 47.143 1.00 85.38 107 ILE A C 1
ATOM 843 O O . ILE A 1 107 ? -22.830 -6.588 48.131 1.00 85.38 107 ILE A O 1
ATOM 847 N N . ASN A 1 108 ? -22.084 -4.707 47.150 1.00 89.06 108 ASN A N 1
ATOM 848 C CA . ASN A 1 108 ? -22.202 -3.873 48.343 1.00 89.06 108 ASN A CA 1
ATOM 849 C C . ASN A 1 108 ? -23.655 -3.711 48.806 1.00 89.06 108 ASN A C 1
ATOM 851 O O . ASN A 1 108 ? -23.901 -3.660 50.009 1.00 89.06 108 ASN A O 1
ATOM 855 N N . GLU A 1 109 ? -24.624 -3.724 47.887 1.00 93.00 109 GLU A N 1
ATOM 856 C CA . GLU A 1 109 ? -26.053 -3.637 48.223 1.00 93.00 109 GLU A CA 1
ATOM 857 C C . GLU A 1 109 ? -26.567 -4.870 48.982 1.00 93.00 109 GLU A C 1
ATOM 859 O O . GLU A 1 109 ? -27.509 -4.773 49.767 1.00 93.00 109 GLU A O 1
ATOM 864 N N . LEU A 1 110 ? -25.929 -6.033 48.814 1.00 95.38 110 LEU A N 1
ATOM 865 C CA . LEU A 1 110 ? -26.316 -7.254 49.528 1.00 95.38 110 LEU A CA 1
ATOM 866 C C . LEU A 1 110 ? -25.963 -7.195 51.022 1.00 95.38 110 LEU A C 1
ATOM 868 O O . LEU A 1 110 ? -26.526 -7.945 51.833 1.00 95.38 110 LEU A O 1
ATOM 872 N N . ASN A 1 111 ? -25.027 -6.322 51.406 1.00 94.12 111 ASN A N 1
ATOM 873 C CA . ASN A 1 111 ? -24.609 -6.159 52.790 1.00 94.12 111 ASN A CA 1
ATOM 874 C C . ASN A 1 111 ? -25.723 -5.487 53.602 1.00 94.12 111 ASN A C 1
ATOM 876 O O . ASN A 1 111 ? -25.986 -4.298 53.486 1.00 94.12 111 ASN A O 1
ATOM 880 N N . GLY A 1 112 ? -26.373 -6.272 54.462 1.00 93.81 112 GLY A N 1
ATOM 881 C CA . GLY A 1 112 ? -27.441 -5.801 55.354 1.00 93.81 112 GLY A CA 1
ATOM 882 C C . GLY A 1 112 ? -28.811 -6.407 55.056 1.00 93.81 112 GLY A C 1
ATOM 883 O O . GLY A 1 112 ? -29.618 -6.532 55.975 1.00 93.81 112 GLY A O 1
ATOM 884 N N . MET A 1 113 ? -29.035 -6.910 53.840 1.00 96.94 113 MET A N 1
ATOM 885 C CA . MET A 1 113 ? -30.293 -7.561 53.459 1.00 96.94 113 MET A CA 1
ATOM 886 C C . MET A 1 113 ? -30.535 -8.861 54.242 1.00 96.94 113 MET A C 1
ATOM 888 O O . MET A 1 113 ? -29.595 -9.594 54.596 1.00 96.94 113 MET A O 1
ATOM 892 N N . VAL A 1 114 ? -31.799 -9.192 54.520 1.00 96.56 114 VAL A N 1
ATOM 893 C CA . VAL A 1 114 ? -32.167 -10.516 55.048 1.00 96.56 114 VAL A CA 1
ATOM 894 C C . VAL A 1 114 ? -32.132 -11.569 53.939 1.00 96.56 114 VAL A C 1
ATOM 896 O O . VAL A 1 114 ? -32.219 -11.266 52.756 1.00 96.56 114 VAL A O 1
ATOM 899 N N . ALA A 1 115 ? -32.013 -12.847 54.311 1.00 95.19 115 ALA A N 1
ATOM 900 C CA . ALA A 1 115 ? -31.844 -13.934 53.341 1.00 95.19 115 ALA A CA 1
ATOM 901 C C . ALA A 1 115 ? -32.939 -13.975 52.259 1.00 95.19 115 ALA A C 1
ATOM 903 O O . ALA A 1 115 ? -32.644 -14.304 51.118 1.00 95.19 115 ALA A O 1
ATOM 904 N N . ARG A 1 116 ? -34.182 -13.625 52.609 1.00 94.75 116 ARG A N 1
ATOM 905 C CA . ARG A 1 116 ? -35.304 -13.572 51.664 1.00 94.75 116 ARG A CA 1
ATOM 906 C C . ARG A 1 116 ? -35.164 -12.427 50.656 1.00 94.75 116 ARG A C 1
ATOM 908 O O . ARG A 1 116 ? -35.339 -12.661 49.471 1.00 94.75 116 ARG A O 1
ATOM 915 N N . GLU A 1 117 ? -34.759 -11.246 51.118 1.00 96.81 117 GLU A N 1
ATOM 916 C CA . GLU A 1 117 ? -34.513 -10.075 50.263 1.00 96.81 117 GLU A CA 1
ATOM 917 C C . GLU A 1 117 ? -33.377 -10.331 49.269 1.00 96.81 117 GLU A C 1
ATOM 919 O O . GLU A 1 117 ? -33.487 -9.944 48.113 1.00 96.81 117 GLU A O 1
ATOM 924 N N . ILE A 1 118 ? -32.324 -11.049 49.683 1.00 96.88 118 ILE A N 1
ATOM 925 C CA . ILE A 1 118 ? -31.227 -11.441 48.784 1.00 96.88 118 ILE A CA 1
ATOM 926 C C . ILE A 1 118 ? -31.749 -12.325 47.640 1.00 96.88 118 ILE A C 1
ATOM 928 O O . ILE A 1 118 ? -31.354 -12.141 46.492 1.00 96.88 118 ILE A O 1
ATOM 932 N N . VAL A 1 119 ? -32.636 -13.282 47.936 1.00 96.44 119 VAL A N 1
ATOM 933 C CA . VAL A 1 119 ? -33.220 -14.165 46.911 1.00 96.44 119 VAL A CA 1
ATOM 934 C C . VAL A 1 119 ? -34.084 -13.364 45.938 1.00 96.44 119 VAL A C 1
ATOM 936 O O . VAL A 1 119 ? -33.903 -13.496 44.729 1.00 96.44 119 VAL A O 1
ATOM 939 N N . ASP A 1 120 ? -34.955 -12.497 46.459 1.00 96.44 120 ASP A N 1
ATOM 940 C CA . ASP A 1 120 ? -35.835 -11.653 45.644 1.00 96.44 120 ASP A CA 1
ATOM 941 C C . ASP A 1 120 ? -35.021 -10.671 44.772 1.00 96.44 120 ASP A C 1
ATOM 943 O O . ASP A 1 120 ? -35.348 -10.443 43.605 1.00 96.44 120 ASP A O 1
ATOM 947 N N . TYR A 1 121 ? -33.920 -10.123 45.303 1.00 96.75 121 TYR A N 1
ATOM 948 C CA . TYR A 1 121 ? -33.018 -9.226 44.575 1.00 96.75 121 TYR A CA 1
ATOM 949 C C . TYR A 1 121 ? -32.323 -9.930 43.404 1.00 96.75 121 TYR A C 1
ATOM 951 O O . TYR A 1 121 ? -32.286 -9.388 42.296 1.00 96.75 121 TYR A O 1
ATOM 959 N N . VAL A 1 122 ? -31.794 -11.138 43.623 1.00 96.62 122 VAL A N 1
ATOM 960 C CA . VAL A 1 122 ? -31.120 -11.917 42.573 1.00 96.62 122 VAL A CA 1
ATOM 961 C C . VAL A 1 122 ? -32.106 -12.340 41.491 1.00 96.62 122 VAL A C 1
ATOM 963 O O . VAL A 1 122 ? -31.799 -12.181 40.311 1.00 96.62 122 VAL A O 1
ATOM 966 N N . GLU A 1 123 ? -33.299 -12.810 41.863 1.00 97.00 123 GLU A N 1
ATOM 967 C CA . GLU A 1 123 ? -34.338 -13.192 40.899 1.00 97.00 123 GLU A CA 1
ATOM 968 C C . GLU A 1 123 ? -34.762 -11.996 40.038 1.00 97.00 123 GLU A C 1
ATOM 970 O O . GLU A 1 123 ? -34.875 -12.119 38.820 1.00 97.00 123 GLU A O 1
ATOM 975 N N . LYS A 1 124 ? -34.918 -10.813 40.644 1.00 96.62 124 LYS A N 1
ATOM 976 C CA . LYS A 1 124 ? -35.281 -9.587 39.925 1.00 96.62 124 LYS A CA 1
ATOM 977 C C . LYS A 1 124 ? -34.244 -9.175 38.873 1.00 96.62 124 LYS A C 1
ATOM 979 O O . LYS A 1 124 ? -34.637 -8.692 37.815 1.00 96.62 124 LYS A O 1
ATOM 984 N N . HIS A 1 125 ? -32.949 -9.324 39.158 1.00 95.25 125 HIS A N 1
ATOM 985 C CA . HIS A 1 125 ? -31.883 -8.868 38.254 1.00 95.25 125 HIS A CA 1
ATOM 986 C C . HIS A 1 125 ? -31.451 -9.929 37.242 1.00 95.25 125 HIS A C 1
ATOM 988 O O . HIS A 1 125 ? -31.179 -9.600 36.091 1.00 95.25 125 HIS A O 1
ATOM 994 N N . THR A 1 126 ? -31.384 -11.190 37.664 1.00 95.62 126 THR A N 1
ATOM 995 C CA . THR A 1 126 ? -30.840 -12.287 36.847 1.00 95.62 126 THR A CA 1
ATOM 996 C C . THR A 1 126 ? -31.928 -13.163 36.222 1.00 95.62 126 THR A C 1
ATOM 998 O O . THR A 1 126 ? -31.664 -13.860 35.248 1.00 95.62 126 THR A O 1
ATOM 1001 N N . GLY A 1 127 ? -33.148 -13.151 36.772 1.00 96.06 127 GLY A N 1
ATOM 1002 C CA . GLY A 1 127 ? -34.214 -14.101 36.441 1.00 96.06 127 GLY A CA 1
ATOM 1003 C C . GLY A 1 127 ? -34.036 -15.489 37.074 1.00 96.06 127 GLY A C 1
ATOM 1004 O O . GLY A 1 127 ? -34.915 -16.339 36.925 1.00 96.06 127 GLY A O 1
ATOM 1005 N N . GLU A 1 128 ? -32.932 -15.744 37.785 1.00 95.56 128 GLU A N 1
ATOM 1006 C CA . GLU A 1 128 ? -32.647 -17.042 38.398 1.00 95.56 128 GLU A CA 1
ATOM 1007 C C . GLU A 1 128 ? -33.113 -17.117 39.859 1.00 95.56 128 GLU A C 1
ATOM 1009 O O . GLU A 1 128 ? -32.848 -16.234 40.675 1.00 95.56 128 GLU A O 1
ATOM 1014 N N . LYS A 1 129 ? -33.768 -18.227 40.220 1.00 95.38 129 LYS A N 1
ATOM 1015 C CA . LYS A 1 129 ? -34.200 -18.502 41.598 1.00 95.38 129 LYS A CA 1
ATOM 1016 C C . LYS A 1 129 ? -33.135 -19.257 42.382 1.00 95.38 129 LYS A C 1
ATOM 1018 O O . LYS A 1 129 ? -32.786 -20.389 42.044 1.00 95.38 129 LYS A O 1
ATOM 1023 N N . ILE A 1 130 ? -32.708 -18.698 43.512 1.00 94.00 130 ILE A N 1
ATOM 1024 C CA . ILE A 1 130 ? -31.894 -19.431 44.490 1.00 94.00 130 ILE A CA 1
ATOM 1025 C C . ILE A 1 130 ? -32.810 -20.381 45.268 1.00 94.00 130 ILE A C 1
ATOM 1027 O O . ILE A 1 130 ? -33.657 -19.961 46.053 1.00 94.00 130 ILE A O 1
ATOM 1031 N N . THR A 1 131 ? -32.641 -21.687 45.074 1.00 88.88 131 THR A N 1
ATOM 1032 C CA . THR A 1 131 ? -33.437 -22.690 45.791 1.00 88.88 131 THR A CA 1
ATOM 1033 C C . THR A 1 131 ? -33.126 -22.678 47.292 1.00 88.88 131 THR A C 1
ATOM 1035 O O . THR A 1 131 ? -31.963 -22.770 47.687 1.00 88.88 131 THR A O 1
ATOM 1038 N N . PHE A 1 132 ? -34.161 -22.667 48.138 1.00 71.94 132 PHE A N 1
ATOM 1039 C CA . PHE A 1 132 ? -34.077 -22.625 49.612 1.00 71.94 132 PHE A CA 1
ATOM 1040 C C . PHE A 1 132 ? -33.461 -23.868 50.287 1.00 71.94 132 PHE A C 1
ATOM 1042 O O . PHE A 1 132 ? -33.511 -24.001 51.509 1.00 71.94 132 PHE A O 1
ATOM 1049 N N . SER A 1 133 ? -32.850 -24.787 49.536 1.00 75.88 133 SER A N 1
ATOM 1050 C CA . SER A 1 133 ? -32.100 -25.908 50.120 1.00 75.88 133 SER A CA 1
ATOM 1051 C C . SER A 1 133 ? -30.876 -25.442 50.928 1.00 75.88 133 SER A C 1
ATOM 1053 O O . SER A 1 133 ? -30.343 -26.193 51.748 1.00 75.88 133 SER A O 1
ATOM 1055 N N . LEU A 1 134 ? -30.451 -24.187 50.742 1.00 74.56 134 LEU A N 1
ATOM 1056 C CA . LEU A 1 134 ? -29.361 -23.550 51.472 1.00 74.56 134 LEU A CA 1
ATOM 1057 C C . LEU A 1 134 ? -29.833 -23.064 52.849 1.00 74.56 134 LEU A C 1
ATOM 1059 O O . LEU A 1 134 ? -30.525 -22.060 52.982 1.00 74.56 134 LEU A O 1
ATOM 1063 N N . LYS A 1 135 ? -29.405 -23.771 53.898 1.00 81.19 135 LYS A N 1
ATOM 1064 C CA . LYS A 1 135 ? -29.847 -23.534 55.284 1.00 81.19 135 LYS A CA 1
ATOM 1065 C C . LYS A 1 135 ? -29.236 -22.296 55.957 1.00 81.19 135 LYS A C 1
ATOM 1067 O O . LYS A 1 135 ? -29.665 -21.943 57.050 1.00 81.19 135 LYS A O 1
ATOM 1072 N N . SER A 1 136 ? -28.225 -21.653 55.362 1.00 94.56 136 SER A N 1
ATOM 1073 C CA . SER A 1 136 ? -27.508 -20.530 55.986 1.00 94.56 136 SER A CA 1
ATOM 1074 C C . SER A 1 136 ? -27.520 -19.268 55.120 1.00 94.56 136 SER A C 1
ATOM 1076 O O . SER A 1 136 ? -27.328 -19.342 53.905 1.00 94.56 136 SER A O 1
ATOM 1078 N N . LYS A 1 137 ? -27.663 -18.094 55.760 1.00 93.62 137 LYS A N 1
ATOM 1079 C CA . LYS A 1 137 ? -27.569 -16.777 55.100 1.00 93.62 137 LYS A CA 1
ATOM 1080 C C . LYS A 1 137 ? -26.261 -16.633 54.317 1.00 93.62 137 LYS A C 1
ATOM 1082 O O . LYS A 1 137 ? -26.273 -16.134 53.201 1.00 93.62 137 LYS A O 1
ATOM 1087 N N . LYS A 1 138 ? -25.150 -17.128 54.872 1.00 93.62 138 LYS A N 1
ATOM 1088 C CA . LYS A 1 138 ? -23.826 -17.094 54.233 1.00 93.62 138 LYS A CA 1
ATOM 1089 C C . LYS A 1 138 ? -23.793 -17.887 52.924 1.00 93.62 138 LYS A C 1
ATOM 1091 O O . LYS A 1 138 ? -23.228 -17.427 51.940 1.00 93.62 138 LYS A O 1
ATOM 1096 N N . SER A 1 139 ? -24.417 -19.064 52.896 1.00 93.81 139 SER A N 1
ATOM 1097 C CA . SER A 1 139 ? -24.507 -19.874 51.677 1.00 93.81 139 SER A CA 1
ATOM 1098 C C . SER A 1 139 ? -25.362 -19.197 50.605 1.00 93.81 139 SER A C 1
ATOM 1100 O O . SER A 1 139 ? -24.988 -19.223 49.436 1.00 93.81 139 SER A O 1
ATOM 1102 N N . ILE A 1 140 ? -26.476 -18.571 51.003 1.00 95.19 140 ILE A N 1
ATOM 1103 C CA . ILE A 1 140 ? -27.341 -17.797 50.099 1.00 95.19 140 ILE A CA 1
ATOM 1104 C C . ILE A 1 140 ? -26.571 -16.598 49.533 1.00 95.19 140 ILE A C 1
ATOM 1106 O O . ILE A 1 140 ? -26.551 -16.419 48.322 1.00 95.19 140 ILE A O 1
ATOM 1110 N N . TYR A 1 141 ? -25.866 -15.849 50.386 1.00 95.12 141 TYR A N 1
ATOM 1111 C CA . TYR A 1 141 ? -25.041 -14.705 49.991 1.00 95.12 141 TYR A CA 1
ATOM 1112 C C . TYR A 1 141 ? -23.967 -15.093 48.965 1.00 95.12 141 TYR A C 1
ATOM 1114 O O . TYR A 1 141 ? -23.898 -14.506 47.893 1.00 95.12 141 TYR A O 1
ATOM 1122 N N . ASN A 1 142 ? -23.177 -16.137 49.231 1.00 93.44 142 ASN A N 1
ATOM 1123 C CA . ASN A 1 142 ? -22.129 -16.568 48.299 1.00 93.44 142 ASN A CA 1
ATOM 1124 C C . ASN A 1 142 ? -22.699 -17.019 46.946 1.00 93.44 142 ASN A C 1
ATOM 1126 O O . ASN A 1 142 ? -22.091 -16.782 45.903 1.00 93.44 142 ASN A O 1
ATOM 1130 N N . LYS A 1 143 ? -23.866 -17.677 46.951 1.00 95.06 143 LYS A N 1
ATOM 1131 C CA . LYS A 1 143 ? -24.539 -18.083 45.714 1.00 95.06 143 LYS A CA 1
ATOM 1132 C C . LYS A 1 143 ? -25.095 -16.873 44.956 1.00 95.06 143 LYS A C 1
ATOM 1134 O O . LYS A 1 143 ? -24.983 -16.854 43.736 1.00 95.06 143 LYS A O 1
ATOM 1139 N N . ALA A 1 144 ? -25.634 -15.882 45.666 1.00 95.62 144 ALA A N 1
ATOM 1140 C CA . ALA A 1 144 ? -26.112 -14.622 45.104 1.00 95.62 144 ALA A CA 1
ATOM 1141 C C . ALA A 1 144 ? -24.991 -13.832 44.422 1.00 95.62 144 ALA A C 1
ATOM 1143 O O . ALA A 1 144 ? -25.140 -13.468 43.260 1.00 95.62 144 ALA A O 1
ATOM 1144 N N . VAL A 1 145 ? -23.853 -13.652 45.105 1.00 95.00 145 VAL A N 1
ATOM 1145 C CA . VAL A 1 145 ? -22.666 -12.984 44.546 1.00 95.00 145 VAL A CA 1
ATOM 1146 C C . VAL A 1 145 ? -22.243 -13.653 43.244 1.00 95.00 145 VAL A C 1
ATOM 1148 O O . VAL A 1 145 ? -22.133 -12.986 42.225 1.00 95.00 145 VAL A O 1
ATOM 1151 N N . LYS A 1 146 ? -22.105 -14.984 43.247 1.00 94.81 146 LYS A N 1
ATOM 1152 C CA . LYS A 1 146 ? -21.712 -15.734 42.050 1.00 94.81 146 LYS A CA 1
ATOM 1153 C C . LYS A 1 146 ? -22.662 -15.507 40.865 1.00 94.81 146 LYS A C 1
ATOM 1155 O O . LYS A 1 146 ? -22.195 -15.279 39.757 1.00 94.81 146 LYS A O 1
ATOM 1160 N N . LEU A 1 147 ? -23.976 -15.571 41.091 1.00 95.06 147 LEU A N 1
ATOM 1161 C CA . LEU A 1 147 ? -24.969 -15.391 40.025 1.00 95.06 147 LEU A CA 1
ATOM 1162 C C . LEU A 1 147 ? -24.978 -13.966 39.466 1.00 95.06 147 LEU A C 1
ATOM 1164 O O . LEU A 1 147 ? -25.087 -13.785 38.256 1.00 95.06 147 LEU A O 1
ATOM 1168 N N . LEU A 1 148 ? -24.846 -12.961 40.334 1.00 94.75 148 LEU A N 1
ATOM 1169 C CA . LEU A 1 148 ? -24.788 -11.564 39.910 1.00 94.75 148 LEU A CA 1
ATOM 1170 C C . LEU A 1 148 ? -23.511 -11.281 39.114 1.00 94.75 148 LEU A C 1
ATOM 1172 O O . LEU A 1 148 ? -23.603 -10.692 38.042 1.00 94.75 148 LEU A O 1
ATOM 1176 N N . THR A 1 149 ? -22.347 -11.752 39.573 1.00 92.50 149 THR A N 1
ATOM 1177 C CA . THR A 1 149 ? -21.081 -11.610 38.837 1.00 92.50 149 THR A CA 1
ATOM 1178 C C . THR A 1 149 ? -21.176 -12.231 37.441 1.00 92.50 149 THR A C 1
ATOM 1180 O O . THR A 1 149 ? -20.953 -11.534 36.455 1.00 92.50 149 THR A O 1
ATOM 1183 N N . GLU A 1 150 ? -21.616 -13.491 37.338 1.00 93.38 150 GLU A N 1
ATOM 1184 C CA . GLU A 1 150 ? -21.776 -14.174 36.044 1.00 93.38 150 GLU A CA 1
ATOM 1185 C C . GLU A 1 150 ? -22.779 -13.459 35.120 1.00 93.38 150 GLU A C 1
ATOM 1187 O O . GLU A 1 150 ? -22.621 -13.457 33.898 1.00 93.38 150 GLU A O 1
ATOM 1192 N N . TYR A 1 151 ? -23.837 -12.864 35.679 1.00 94.38 151 TYR A N 1
ATOM 1193 C CA . TYR A 1 151 ? -24.812 -12.096 34.910 1.00 94.38 151 TYR A CA 1
ATOM 1194 C C . TYR A 1 151 ? -24.206 -10.809 34.336 1.00 94.38 151 TYR A C 1
ATOM 1196 O O . TYR A 1 151 ? -24.410 -10.516 33.156 1.00 94.38 151 TYR A O 1
ATOM 1204 N N . PHE A 1 152 ? -23.450 -10.054 35.136 1.00 90.50 152 PHE A N 1
ATOM 1205 C CA . PHE A 1 152 ? -22.848 -8.796 34.694 1.00 90.50 152 PHE A CA 1
ATOM 1206 C C . PHE A 1 152 ? -21.718 -9.004 33.688 1.00 90.50 152 PHE A C 1
ATOM 1208 O O . PHE A 1 152 ? -21.716 -8.325 32.663 1.00 90.50 152 PHE A O 1
ATOM 1215 N N . GLU A 1 153 ? -20.853 -10.000 33.893 1.00 89.69 153 GLU A N 1
ATOM 1216 C CA . GLU A 1 153 ? -19.827 -10.378 32.909 1.00 89.69 153 GLU A CA 1
ATOM 1217 C C . GLU A 1 153 ? -20.464 -10.712 31.551 1.00 89.69 153 GLU A C 1
ATOM 1219 O O . GLU A 1 153 ? -20.028 -10.235 30.503 1.00 89.69 153 GLU A O 1
ATOM 1224 N N . LYS A 1 154 ? -21.577 -11.463 31.550 1.00 90.44 154 LYS A N 1
ATOM 1225 C CA . LYS A 1 154 ? -22.334 -11.764 30.322 1.00 90.44 154 LYS A CA 1
ATOM 1226 C C . LYS A 1 154 ? -22.944 -10.521 29.671 1.00 90.44 154 LYS A C 1
ATOM 1228 O O . LYS A 1 154 ? -23.113 -10.511 28.452 1.00 90.44 154 LYS A O 1
ATOM 1233 N N . GLN A 1 155 ? -23.330 -9.508 30.445 1.00 88.88 155 GLN A N 1
ATOM 1234 C CA . GLN A 1 155 ? -23.870 -8.257 29.903 1.00 88.88 155 GLN A CA 1
ATOM 1235 C C . GLN A 1 155 ? -22.772 -7.370 29.308 1.00 88.88 155 GLN A C 1
ATOM 1237 O O . GLN A 1 155 ? -23.002 -6.763 28.264 1.00 88.88 155 GLN A O 1
ATOM 1242 N N . GLU A 1 156 ? -21.586 -7.318 29.915 1.00 85.56 156 GLU A N 1
ATOM 1243 C CA . GLU A 1 156 ? -20.427 -6.610 29.353 1.00 85.56 156 GLU A CA 1
ATOM 1244 C C . GLU A 1 156 ? -19.951 -7.259 28.053 1.00 85.56 156 GLU A C 1
ATOM 1246 O O . GLU A 1 156 ? -19.901 -6.586 27.026 1.00 85.56 156 GLU A O 1
ATOM 1251 N N . LEU A 1 157 ? -19.788 -8.585 28.035 1.00 80.88 157 LEU A N 1
ATOM 1252 C CA . LEU A 1 157 ? -19.452 -9.335 26.817 1.00 80.88 157 LEU A CA 1
ATOM 1253 C C . LEU A 1 157 ? -20.445 -9.076 25.671 1.00 80.88 157 LEU A C 1
ATOM 1255 O O . LEU A 1 157 ? -20.052 -8.970 24.510 1.00 80.88 157 LEU A O 1
ATOM 1259 N N . LYS A 1 158 ? -21.744 -8.948 25.975 1.00 81.81 158 LYS A N 1
ATOM 1260 C CA . LYS A 1 158 ? -22.767 -8.606 24.973 1.00 81.81 158 LYS A CA 1
ATOM 1261 C C . LYS A 1 158 ? -22.639 -7.176 24.449 1.00 81.81 158 LYS A C 1
ATOM 1263 O O . LYS A 1 158 ? -22.942 -6.952 23.279 1.00 81.81 158 LYS A O 1
ATOM 1268 N N . LYS A 1 159 ? -22.223 -6.217 25.283 1.00 77.88 159 LYS A N 1
ATOM 1269 C CA . LYS A 1 159 ? -21.952 -4.843 24.831 1.00 77.88 159 LYS A CA 1
ATOM 1270 C C . LYS A 1 159 ? -20.764 -4.818 23.875 1.00 77.88 159 LYS A C 1
ATOM 1272 O O . LYS A 1 159 ? -20.865 -4.179 22.831 1.00 77.88 159 LYS A O 1
ATOM 1277 N N . ASP A 1 160 ? -19.712 -5.571 24.180 1.00 68.88 160 ASP A 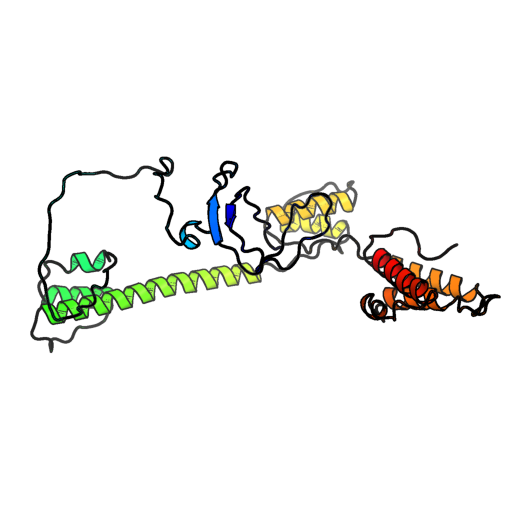N 1
ATOM 1278 C CA . ASP A 1 160 ? -18.514 -5.647 23.340 1.00 68.88 160 ASP A CA 1
ATOM 1279 C C . ASP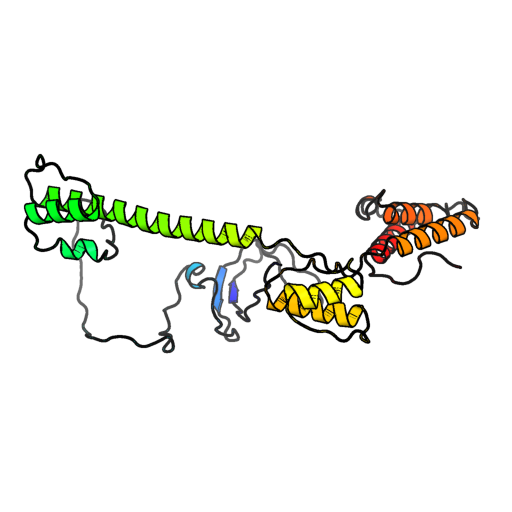 A 1 160 ? -18.790 -6.345 22.003 1.00 68.88 160 ASP A C 1
ATOM 1281 O O . ASP A 1 160 ? -18.379 -5.859 20.950 1.00 68.88 160 ASP A O 1
ATOM 1285 N N . LEU A 1 161 ? -19.558 -7.440 22.015 1.00 69.75 161 LEU A N 1
ATOM 1286 C CA . LEU A 1 161 ? -19.994 -8.131 20.795 1.00 69.75 161 LEU A CA 1
ATOM 1287 C C . LEU A 1 161 ? -20.852 -7.230 19.895 1.00 69.75 161 LEU A C 1
ATOM 1289 O O . LEU A 1 161 ? -20.624 -7.174 18.689 1.00 69.75 161 LEU A O 1
ATOM 1293 N N . ASN A 1 162 ? -21.787 -6.476 20.478 1.00 71.50 162 ASN A N 1
ATOM 1294 C CA . ASN A 1 162 ? -22.615 -5.524 19.734 1.00 71.50 162 ASN A CA 1
ATOM 1295 C C . ASN A 1 162 ? -21.768 -4.372 19.159 1.00 71.50 162 ASN A C 1
ATOM 1297 O O . ASN A 1 162 ? -21.949 -3.966 18.013 1.00 71.50 162 ASN A O 1
ATOM 1301 N N . TYR A 1 163 ? -20.773 -3.888 19.909 1.00 59.50 163 TYR A N 1
ATOM 1302 C CA . TYR A 1 163 ? -19.829 -2.893 19.402 1.00 59.50 163 TYR A CA 1
ATOM 1303 C C . TYR A 1 163 ? -19.022 -3.427 18.209 1.00 59.50 163 TYR A C 1
ATOM 1305 O O . TYR A 1 163 ? -18.863 -2.724 17.213 1.00 59.50 163 TYR A O 1
ATOM 1313 N N . GLN A 1 164 ? -18.569 -4.684 18.253 1.00 55.16 164 GLN A N 1
ATOM 1314 C CA . GLN A 1 164 ? -17.846 -5.291 17.133 1.00 55.16 164 GLN A CA 1
ATOM 1315 C C . GLN A 1 164 ? -18.717 -5.541 15.896 1.00 55.16 164 GLN A C 1
ATOM 1317 O O . GLN A 1 164 ? -18.219 -5.384 14.781 1.00 55.16 164 GLN A O 1
ATOM 1322 N N . GLU A 1 165 ? -20.000 -5.876 16.050 1.00 58.50 165 GLU A N 1
ATOM 1323 C CA . GLU A 1 165 ? -20.929 -5.992 14.915 1.00 58.50 165 GLU A CA 1
ATOM 1324 C C . GLU A 1 165 ? -21.206 -4.631 14.260 1.00 58.50 165 GLU A C 1
ATOM 1326 O O . GLU A 1 165 ? -21.119 -4.517 13.037 1.00 58.50 165 GLU A O 1
ATOM 1331 N N . VAL A 1 166 ? -21.401 -3.569 15.051 1.00 57.34 166 VAL A N 1
ATOM 1332 C CA . VAL A 1 166 ? -21.548 -2.191 14.540 1.00 57.34 166 VAL A CA 1
ATOM 1333 C C . VAL A 1 166 ? -20.270 -1.704 13.841 1.00 57.34 166 VAL A C 1
ATOM 1335 O O . VAL A 1 166 ? -20.332 -0.954 12.863 1.00 57.34 166 VAL A O 1
ATOM 1338 N N . VAL A 1 167 ? -19.096 -2.130 14.314 1.00 52.34 167 VAL A N 1
ATOM 1339 C CA . VAL A 1 167 ? -17.815 -1.842 13.654 1.00 52.34 167 VAL A CA 1
ATOM 1340 C C . VAL A 1 167 ? -17.677 -2.641 12.355 1.00 52.34 167 VAL A C 1
ATOM 1342 O O . VAL A 1 167 ? -17.298 -2.056 11.345 1.00 52.34 167 VAL A O 1
ATOM 1345 N N . LYS A 1 168 ? -18.043 -3.929 12.320 1.00 49.47 168 LYS A N 1
ATOM 1346 C CA . LYS A 1 168 ? -18.037 -4.743 11.089 1.00 49.47 168 LYS A CA 1
ATOM 1347 C C . LYS A 1 168 ? -18.960 -4.184 10.005 1.00 49.47 168 LYS A C 1
ATOM 1349 O O . LYS A 1 168 ? -18.537 -4.079 8.859 1.00 49.47 168 LYS A O 1
ATOM 1354 N N . GLU A 1 169 ? -20.161 -3.741 10.369 1.00 46.97 169 GLU A N 1
ATOM 1355 C CA . GLU A 1 169 ? -21.122 -3.155 9.423 1.00 46.97 169 GLU A CA 1
ATOM 1356 C C . GLU A 1 169 ? -20.655 -1.784 8.881 1.00 46.97 169 GLU A C 1
ATOM 1358 O O . GLU A 1 169 ? -20.987 -1.394 7.760 1.00 46.97 169 GLU A O 1
ATOM 1363 N N . LYS A 1 170 ? -19.817 -1.056 9.637 1.00 50.97 170 LYS A N 1
ATOM 1364 C CA . LYS A 1 170 ? -19.111 0.141 9.143 1.00 50.97 170 LYS A CA 1
ATOM 1365 C C . LYS A 1 170 ? -17.894 -0.195 8.278 1.00 50.97 170 LYS A C 1
ATOM 1367 O O . LYS A 1 170 ? -17.610 0.545 7.340 1.00 50.97 170 LYS A O 1
ATOM 1372 N N . VAL A 1 171 ? -17.192 -1.290 8.562 1.00 47.25 171 VAL A N 1
ATOM 1373 C CA . VAL A 1 171 ? -16.002 -1.724 7.811 1.00 47.25 171 VAL A CA 1
ATOM 1374 C C . VAL A 1 171 ? -16.372 -2.308 6.441 1.00 47.25 171 VAL A C 1
ATOM 1376 O O . VAL A 1 171 ? -15.660 -2.047 5.478 1.00 47.25 171 VAL A O 1
ATOM 1379 N N . GLU A 1 172 ? -17.523 -2.972 6.290 1.00 45.03 172 GLU A N 1
ATOM 1380 C CA . GLU A 1 172 ? -18.017 -3.437 4.975 1.00 45.03 172 GLU A CA 1
ATOM 1381 C C . GLU A 1 172 ? -18.461 -2.301 4.029 1.00 45.03 172 GLU A C 1
ATOM 1383 O O . GLU A 1 172 ? -18.669 -2.533 2.839 1.00 45.03 172 GLU A O 1
ATOM 1388 N N . LYS A 1 173 ? -18.538 -1.051 4.511 1.00 50.84 173 LYS A N 1
ATOM 1389 C CA . LYS A 1 173 ? -18.732 0.147 3.670 1.00 50.84 173 LYS A CA 1
ATOM 1390 C C . LYS A 1 173 ? -17.442 0.896 3.325 1.00 50.84 173 LYS A C 1
ATOM 1392 O O . LYS A 1 173 ? -17.514 1.892 2.609 1.00 50.84 173 LYS A O 1
ATOM 1397 N N . ASN A 1 174 ? -16.276 0.404 3.744 1.00 50.53 174 ASN A N 1
ATOM 1398 C CA . ASN A 1 174 ? -14.984 0.888 3.255 1.00 50.53 174 ASN A CA 1
ATOM 1399 C C . ASN A 1 174 ? -14.562 0.092 2.015 1.00 50.53 174 ASN A C 1
ATOM 1401 O O . ASN A 1 174 ? -13.513 -0.548 1.993 1.00 50.53 174 ASN A O 1
ATOM 1405 N N . SER A 1 175 ? -15.396 0.124 0.972 1.00 60.66 175 SER A N 1
ATOM 1406 C CA . SER A 1 175 ? -14.940 -0.219 -0.371 1.00 60.66 175 SER A CA 1
ATOM 1407 C C . SER A 1 175 ? -13.864 0.797 -0.746 1.00 60.66 175 SER A C 1
ATOM 1409 O O . SER A 1 175 ? -14.168 1.980 -0.912 1.00 60.66 175 SER A O 1
ATOM 1411 N N . GLU A 1 176 ? -12.616 0.349 -0.797 1.00 75.00 176 GLU A N 1
ATOM 1412 C CA . GLU A 1 176 ? -11.482 1.149 -1.244 1.00 75.00 176 GLU A CA 1
ATOM 1413 C C . GLU A 1 176 ? -11.817 1.752 -2.615 1.00 75.00 176 GLU A C 1
ATOM 1415 O O . GLU A 1 176 ? -12.147 1.029 -3.559 1.00 75.00 176 GLU A O 1
ATOM 1420 N N . LEU A 1 177 ? -11.848 3.083 -2.698 1.00 82.44 177 LEU A N 1
ATOM 1421 C CA . LEU A 1 177 ? -12.284 3.768 -3.909 1.00 82.44 177 LEU A CA 1
ATOM 1422 C C . LEU A 1 177 ? -11.074 3.941 -4.831 1.00 82.44 177 LEU A C 1
ATOM 1424 O O . LEU A 1 177 ? -10.101 4.609 -4.469 1.00 82.44 177 LEU A O 1
ATOM 1428 N N . ASP A 1 178 ? -11.127 3.330 -6.011 1.00 87.75 178 ASP A N 1
ATOM 1429 C CA . ASP A 1 178 ? -10.088 3.487 -7.026 1.00 87.75 178 ASP A CA 1
ATOM 1430 C C . ASP A 1 178 ? -10.378 4.720 -7.886 1.00 87.75 178 ASP A C 1
ATOM 1432 O O . ASP A 1 178 ? -11.219 4.692 -8.786 1.00 87.75 178 ASP A O 1
ATOM 1436 N N . ILE A 1 179 ? -9.746 5.842 -7.538 1.00 90.31 179 ILE A N 1
ATOM 1437 C CA . ILE A 1 179 ? -9.974 7.136 -8.197 1.00 90.31 179 ILE A CA 1
ATOM 1438 C C . ILE A 1 179 ? -8.947 7.450 -9.288 1.00 90.31 179 ILE A C 1
ATOM 1440 O O . ILE A 1 179 ? -9.167 8.365 -10.080 1.00 90.31 179 ILE A O 1
ATOM 1444 N N . TYR A 1 180 ? -7.841 6.705 -9.355 1.00 86.94 180 TYR A N 1
ATOM 1445 C CA . TYR A 1 180 ? -6.708 7.031 -10.229 1.00 86.94 180 TYR A CA 1
ATOM 1446 C C . TYR A 1 180 ? -6.964 6.699 -11.694 1.00 86.94 180 TYR A C 1
ATOM 1448 O O . TYR A 1 180 ? -6.415 7.372 -12.566 1.00 86.94 180 TYR A O 1
ATOM 1456 N N . ASP A 1 181 ? -7.860 5.751 -11.957 1.00 84.56 181 ASP A N 1
ATOM 1457 C CA . ASP A 1 181 ? -8.283 5.367 -13.307 1.00 84.56 181 ASP A CA 1
ATOM 1458 C C . ASP A 1 181 ? -9.500 6.163 -13.801 1.00 84.56 181 ASP A C 1
ATOM 1460 O O . ASP A 1 181 ? -9.969 5.992 -14.929 1.00 84.56 181 ASP A O 1
ATOM 1464 N N . LEU A 1 182 ? -10.047 7.059 -12.972 1.00 90.44 182 LEU A N 1
ATOM 1465 C CA . LEU A 1 182 ? -11.206 7.855 -13.356 1.00 90.44 182 LEU A CA 1
ATOM 1466 C C . LEU A 1 182 ? -10.815 8.959 -14.350 1.00 90.44 182 LEU A C 1
ATOM 1468 O O . LEU A 1 182 ? -9.769 9.618 -14.238 1.00 90.44 182 LEU A O 1
ATOM 1472 N N . SER A 1 183 ? -11.694 9.169 -15.336 1.00 92.56 183 SER A N 1
ATOM 1473 C CA . SER A 1 183 ? -11.620 10.321 -16.235 1.00 92.56 183 SER A CA 1
ATOM 1474 C C . SER A 1 183 ? -11.929 11.609 -15.472 1.00 92.56 183 SER A C 1
ATOM 1476 O O . SER A 1 183 ? -12.488 11.585 -14.372 1.00 92.56 183 SER A O 1
ATOM 1478 N N . LYS A 1 184 ? -11.588 12.753 -16.073 1.00 96.38 184 LYS A N 1
ATOM 1479 C CA . LYS A 1 184 ? -11.863 14.067 -15.486 1.00 96.38 184 LYS A CA 1
ATOM 1480 C C . LYS A 1 184 ? -13.356 14.252 -15.180 1.00 96.38 184 LYS A C 1
ATOM 1482 O O . LYS A 1 184 ? -13.682 14.695 -14.085 1.00 96.38 184 LYS A O 1
ATOM 1487 N N . GLU A 1 185 ? -14.251 13.868 -16.096 1.00 97.19 185 GLU A N 1
ATOM 1488 C CA . GLU A 1 185 ? -15.703 13.994 -15.890 1.00 97.19 185 GLU A CA 1
ATOM 1489 C C . GLU A 1 185 ? -16.174 13.140 -14.709 1.00 97.19 185 GLU A C 1
ATOM 1491 O O . GLU A 1 185 ? -16.889 13.625 -13.841 1.00 97.19 185 GLU A O 1
ATOM 1496 N N . LYS A 1 186 ? -15.686 11.898 -14.606 1.00 96.75 186 LYS A N 1
ATOM 1497 C CA . LYS A 1 186 ? -16.046 10.999 -13.501 1.00 96.75 186 LYS A CA 1
ATOM 1498 C C . LYS A 1 186 ? -15.551 11.493 -12.143 1.00 96.75 186 LYS A C 1
ATOM 1500 O O . LYS A 1 186 ? -16.201 11.230 -11.136 1.00 96.75 186 LYS A O 1
ATOM 1505 N N . LEU A 1 187 ? -14.407 12.178 -12.095 1.00 96.31 187 LEU A N 1
ATOM 1506 C CA . LEU A 1 187 ? -13.907 12.798 -10.864 1.00 96.31 187 LEU A CA 1
ATOM 1507 C C . LEU A 1 187 ? -14.786 13.979 -10.429 1.00 96.31 187 LEU A C 1
ATOM 1509 O O . LEU A 1 187 ? -15.057 14.121 -9.238 1.00 96.31 187 LEU A O 1
ATOM 1513 N N . LEU A 1 188 ? -15.261 14.791 -11.379 1.00 97.31 188 LEU A N 1
ATOM 1514 C CA . LEU A 1 188 ? -16.204 15.883 -11.113 1.00 97.31 188 LEU A CA 1
ATOM 1515 C C . LEU A 1 188 ? -17.559 15.351 -10.629 1.00 97.31 188 LEU A C 1
ATOM 1517 O O . LEU A 1 188 ? -18.079 15.839 -9.624 1.00 97.31 188 LEU A O 1
ATOM 1521 N N . ASP A 1 189 ? -18.085 14.313 -11.284 1.00 97.00 189 ASP A N 1
ATOM 1522 C CA . ASP A 1 189 ? -19.319 13.638 -10.872 1.00 97.00 189 ASP A CA 1
ATOM 1523 C C . ASP A 1 189 ? -19.172 13.058 -9.461 1.00 97.00 189 ASP A C 1
ATOM 1525 O O . ASP A 1 189 ? -20.032 13.254 -8.608 1.00 97.00 189 ASP A O 1
ATOM 1529 N N . LEU A 1 190 ? -18.038 12.412 -9.165 1.00 95.31 190 LEU A N 1
ATOM 1530 C CA . LEU A 1 190 ? -17.744 11.883 -7.836 1.00 95.31 190 LEU A CA 1
ATOM 1531 C C . LEU A 1 190 ? -17.691 12.994 -6.772 1.00 95.31 190 LEU A C 1
ATOM 1533 O O . LEU A 1 190 ? -18.245 12.817 -5.686 1.00 95.31 190 LEU A O 1
ATOM 1537 N N . ALA A 1 191 ? -17.048 14.128 -7.071 1.00 96.62 191 ALA A N 1
ATOM 1538 C CA . ALA A 1 191 ? -16.979 15.284 -6.174 1.00 96.62 191 ALA A CA 1
ATOM 1539 C C . ALA A 1 191 ? -18.381 15.827 -5.843 1.00 96.62 191 ALA A C 1
ATOM 1541 O O . ALA A 1 191 ? -18.724 16.013 -4.670 1.00 96.62 191 ALA A O 1
ATOM 1542 N N . SER A 1 192 ? -19.212 15.994 -6.874 1.00 96.62 192 SER A N 1
ATOM 1543 C CA . SER A 1 192 ? -20.589 16.472 -6.754 1.00 96.62 192 SER A CA 1
ATOM 1544 C C . SER A 1 192 ? -21.478 15.469 -6.007 1.00 96.62 192 SER A C 1
ATOM 1546 O O . SER A 1 192 ? -22.099 15.815 -5.004 1.00 96.62 192 SER A O 1
ATOM 1548 N N . ASP A 1 193 ? -21.504 14.207 -6.430 1.00 95.62 193 ASP A N 1
ATOM 1549 C CA . ASP A 1 193 ? -22.472 13.218 -5.948 1.00 95.62 193 ASP A CA 1
ATOM 1550 C C . ASP A 1 193 ? -22.157 12.691 -4.544 1.00 95.62 193 ASP A C 1
ATOM 1552 O O . ASP A 1 193 ? -23.067 12.459 -3.743 1.00 95.62 193 ASP A O 1
ATOM 1556 N N . LYS A 1 194 ? -20.874 12.465 -4.225 1.00 94.62 194 LYS A N 1
ATOM 1557 C CA . LYS A 1 194 ? -20.469 11.903 -2.923 1.00 94.62 194 LYS A CA 1
ATOM 1558 C C . LYS A 1 194 ? -20.194 12.965 -1.873 1.00 94.62 194 LYS A C 1
ATOM 1560 O O . LYS A 1 194 ? -20.463 12.712 -0.699 1.00 94.62 194 LYS A O 1
ATOM 1565 N N . PHE A 1 195 ? -19.640 14.107 -2.273 1.00 95.12 195 PHE A N 1
ATOM 1566 C CA . PHE A 1 195 ? -19.142 15.117 -1.339 1.00 95.12 195 PHE A CA 1
ATOM 1567 C C . PHE A 1 195 ? -19.920 16.432 -1.403 1.00 95.12 195 PHE A C 1
ATOM 1569 O O . PHE A 1 195 ? -19.718 17.277 -0.534 1.00 95.12 195 PHE A O 1
ATOM 1576 N N . ASN A 1 196 ? -20.843 16.583 -2.364 1.00 95.94 196 ASN A N 1
ATOM 1577 C CA . ASN A 1 196 ? -21.597 17.816 -2.592 1.00 95.94 196 ASN A CA 1
ATOM 1578 C C . ASN A 1 196 ? -20.671 19.030 -2.810 1.00 95.94 196 ASN A C 1
ATOM 1580 O O . ASN A 1 196 ? -20.999 20.148 -2.412 1.00 95.94 196 ASN A O 1
ATOM 1584 N N . GLU A 1 197 ? -19.513 18.790 -3.435 1.00 96.44 197 GLU A N 1
ATOM 1585 C CA . GLU A 1 197 ? -18.489 19.793 -3.723 1.00 96.44 197 GLU A CA 1
ATOM 1586 C C . GLU A 1 197 ? -18.435 20.063 -5.230 1.00 96.44 197 GLU A C 1
ATOM 1588 O O . GLU A 1 197 ? -18.444 19.137 -6.043 1.00 96.44 197 GLU A O 1
ATOM 1593 N N . ARG A 1 198 ? -18.370 21.341 -5.616 1.00 96.62 198 ARG A N 1
ATOM 1594 C CA . ARG A 1 198 ? -18.331 21.756 -7.023 1.00 96.62 198 ARG A CA 1
ATOM 1595 C C . ARG A 1 198 ? -16.935 22.260 -7.379 1.00 96.62 198 ARG A C 1
ATOM 1597 O O . ARG A 1 198 ? -16.581 23.380 -7.025 1.00 96.62 198 ARG A O 1
ATOM 1604 N N . LEU A 1 199 ? -16.167 21.429 -8.078 1.00 96.44 199 LEU A N 1
ATOM 1605 C CA . LEU A 1 199 ? -14.818 21.759 -8.546 1.00 96.44 199 LEU A CA 1
ATOM 1606 C C . LEU A 1 199 ? -14.868 22.520 -9.883 1.00 96.44 199 LEU A C 1
ATOM 1608 O O . LEU A 1 199 ? -15.874 22.469 -10.595 1.00 96.44 199 LEU A O 1
ATOM 1612 N N . ASP A 1 200 ? -13.801 23.250 -10.213 1.00 97.31 200 ASP A N 1
ATOM 1613 C CA . ASP A 1 200 ? -13.727 24.053 -11.436 1.00 97.31 200 ASP A CA 1
ATOM 1614 C C . ASP A 1 200 ? -13.447 23.161 -12.659 1.00 97.31 200 ASP A C 1
ATOM 1616 O O . ASP A 1 200 ? -12.430 22.475 -12.741 1.00 97.31 200 ASP A O 1
ATOM 1620 N N . GLU A 1 201 ? -14.342 23.179 -13.649 1.00 97.06 201 GLU A N 1
ATOM 1621 C CA . GLU A 1 201 ? -14.176 22.417 -14.893 1.00 97.06 201 GLU A CA 1
ATOM 1622 C C . GLU A 1 201 ? -12.958 22.869 -15.714 1.00 97.06 201 GLU A C 1
ATOM 1624 O O . GLU A 1 201 ? -12.499 22.127 -16.585 1.00 97.06 201 GLU A O 1
ATOM 1629 N N . SER A 1 202 ? -12.413 24.062 -15.459 1.00 96.50 202 SER A N 1
ATOM 1630 C CA . SER A 1 202 ? -11.197 24.554 -16.111 1.00 96.50 202 SER A CA 1
ATOM 1631 C C . SER A 1 202 ? -9.902 23.989 -15.514 1.00 96.50 202 SER A C 1
ATOM 1633 O O . SER A 1 202 ? -8.881 23.989 -16.207 1.00 96.50 202 SER A O 1
ATOM 1635 N N . ASP A 1 203 ? -9.944 23.426 -14.301 1.00 96.19 203 ASP A N 1
ATOM 1636 C CA . ASP A 1 203 ? -8.774 22.838 -13.646 1.00 96.19 203 ASP A CA 1
ATOM 1637 C C . ASP A 1 203 ? -8.244 21.611 -14.408 1.00 96.19 203 ASP A C 1
ATOM 1639 O O . ASP A 1 203 ? -8.966 20.886 -15.110 1.00 96.19 203 ASP A O 1
ATOM 1643 N N . SER A 1 204 ? -6.938 21.359 -14.282 1.00 94.75 204 SER A N 1
ATOM 1644 C CA . SER A 1 204 ? -6.320 20.157 -14.847 1.00 94.75 204 SER A CA 1
ATOM 1645 C C . SER A 1 204 ? -6.850 18.893 -14.155 1.00 94.75 204 SER A C 1
ATOM 1647 O O . SER A 1 204 ? -7.283 18.938 -13.001 1.00 94.75 204 SER A O 1
ATOM 1649 N N . ARG A 1 205 ? -6.791 17.737 -14.833 1.00 93.12 205 ARG A N 1
ATOM 1650 C CA . ARG A 1 205 ? -7.195 16.453 -14.232 1.00 93.12 205 ARG A CA 1
ATOM 1651 C C . ARG A 1 205 ? -6.439 16.179 -12.928 1.00 93.12 205 ARG A C 1
ATOM 1653 O O . ARG A 1 205 ? -7.061 15.740 -11.970 1.00 93.12 205 ARG A O 1
ATOM 1660 N N . ASP A 1 206 ? -5.139 16.460 -12.884 1.00 88.25 206 ASP A N 1
ATOM 1661 C CA . ASP A 1 206 ? -4.303 16.199 -11.706 1.00 88.25 206 ASP A CA 1
ATOM 1662 C C . ASP A 1 206 ? -4.674 17.104 -10.526 1.00 88.25 206 ASP A C 1
ATOM 1664 O O . ASP A 1 206 ? -4.712 16.653 -9.379 1.00 88.25 206 ASP A O 1
ATOM 1668 N N . THR A 1 207 ? -5.018 18.365 -10.810 1.00 94.06 207 THR A N 1
ATOM 1669 C CA . THR A 1 207 ? -5.542 19.306 -9.811 1.00 94.06 207 THR A CA 1
ATOM 1670 C C . THR A 1 207 ? -6.855 18.792 -9.221 1.00 94.06 207 THR A C 1
ATOM 1672 O O . THR A 1 207 ? -6.989 18.720 -7.999 1.00 94.06 207 THR A O 1
ATOM 1675 N N . ILE A 1 208 ? -7.783 18.361 -10.080 1.00 95.62 208 ILE A N 1
ATOM 1676 C CA . ILE A 1 208 ? -9.070 17.786 -9.669 1.00 95.62 208 ILE A CA 1
ATOM 1677 C C . ILE A 1 208 ? -8.856 16.491 -8.875 1.00 95.62 208 ILE A C 1
ATOM 1679 O O . ILE A 1 208 ? -9.475 16.304 -7.831 1.00 95.62 208 ILE A O 1
ATOM 1683 N N . LEU A 1 209 ? -7.949 15.614 -9.311 1.00 93.00 209 LEU A N 1
ATOM 1684 C CA . LEU A 1 209 ? -7.622 14.370 -8.612 1.00 93.00 209 LEU A CA 1
ATOM 1685 C C . LEU A 1 209 ? -7.098 14.649 -7.196 1.00 93.00 209 LEU A C 1
ATOM 1687 O O . LEU A 1 209 ? -7.586 14.051 -6.242 1.00 93.00 209 LEU A O 1
ATOM 1691 N N . SER A 1 210 ? -6.176 15.604 -7.042 1.00 91.94 210 SER A N 1
ATOM 1692 C CA . SER A 1 210 ? -5.649 16.013 -5.730 1.00 91.94 210 SER A CA 1
ATOM 1693 C C . SER A 1 210 ? -6.733 16.600 -4.817 1.00 91.94 210 SER A C 1
ATOM 1695 O O . SER A 1 210 ? -6.747 16.343 -3.611 1.00 91.94 210 SER A O 1
ATOM 1697 N N . GLN A 1 211 ? -7.673 17.370 -5.374 1.00 96.44 211 GLN A N 1
ATOM 1698 C CA . GLN A 1 211 ? -8.827 17.881 -4.626 1.00 96.44 211 GLN A CA 1
ATOM 1699 C C . GLN A 1 211 ? -9.751 16.734 -4.176 1.00 96.44 211 GLN A C 1
ATOM 1701 O O . GLN A 1 211 ? -10.137 16.677 -3.008 1.00 96.44 211 GLN A O 1
ATOM 1706 N N . VAL A 1 212 ? -10.060 15.783 -5.063 1.00 95.62 212 VAL A N 1
ATOM 1707 C CA . VAL A 1 212 ? -10.895 14.608 -4.757 1.00 95.62 212 VAL A CA 1
ATOM 1708 C C . VAL A 1 212 ? -10.230 13.680 -3.733 1.00 95.62 212 VAL A C 1
ATOM 1710 O O . VAL A 1 212 ? -10.909 13.189 -2.830 1.00 95.62 212 VAL A O 1
ATOM 1713 N N . GLU A 1 213 ? -8.913 13.478 -3.801 1.00 93.88 213 GLU A N 1
ATOM 1714 C CA . GLU A 1 213 ? -8.140 12.759 -2.777 1.00 93.88 213 GLU A CA 1
ATOM 1715 C C . GLU A 1 213 ? -8.301 13.400 -1.395 1.00 93.88 213 GLU A C 1
ATOM 1717 O O . GLU A 1 213 ? -8.550 12.707 -0.404 1.00 93.88 213 GLU A O 1
ATOM 1722 N N . ALA A 1 214 ? -8.199 14.731 -1.321 1.00 94.75 214 ALA A N 1
ATOM 1723 C CA . ALA A 1 214 ? -8.382 15.463 -0.074 1.00 94.75 214 ALA A CA 1
ATOM 1724 C C . ALA A 1 214 ? -9.812 15.304 0.474 1.00 94.75 214 ALA A C 1
ATOM 1726 O O . ALA A 1 214 ? -9.982 15.100 1.679 1.00 94.75 214 ALA A O 1
ATOM 1727 N N . LEU A 1 215 ? -10.831 15.330 -0.394 1.00 95.50 215 LEU A N 1
ATOM 1728 C CA . LEU A 1 215 ? -12.225 15.073 -0.013 1.00 95.50 215 LEU A CA 1
ATOM 1729 C C . LEU A 1 215 ? -12.416 13.650 0.533 1.00 95.50 215 LEU A C 1
ATOM 1731 O O . LEU A 1 215 ? -13.000 13.480 1.606 1.00 95.50 215 LEU A O 1
ATOM 1735 N N . CYS A 1 216 ? -11.863 12.636 -0.141 1.00 92.75 216 CYS A N 1
ATOM 1736 C CA . CYS A 1 216 ? -11.911 11.247 0.321 1.00 92.75 216 CYS A CA 1
ATOM 1737 C C . CYS A 1 216 ? -11.248 11.095 1.696 1.00 92.75 216 CYS A C 1
ATOM 1739 O O . CYS A 1 216 ? -11.842 10.525 2.615 1.00 92.75 216 CYS A O 1
ATOM 1741 N N . LYS A 1 217 ? -10.058 11.683 1.869 1.00 90.38 217 LYS A N 1
ATOM 1742 C CA . LYS A 1 217 ? -9.318 11.672 3.135 1.00 90.38 217 LYS A CA 1
ATOM 1743 C C . LYS A 1 217 ? -10.107 12.331 4.268 1.00 90.38 217 LYS A C 1
ATOM 1745 O O . LYS A 1 217 ? -10.181 11.769 5.359 1.00 90.38 217 LYS A O 1
ATOM 1750 N N . ASN A 1 218 ? -10.732 13.481 4.012 1.00 92.00 218 ASN A N 1
ATOM 1751 C CA . ASN A 1 218 ? -11.559 14.185 4.997 1.00 92.00 218 ASN A CA 1
ATOM 1752 C C . ASN A 1 218 ? -12.820 13.394 5.380 1.00 92.00 218 ASN A C 1
ATOM 1754 O O . ASN A 1 218 ? -13.268 13.469 6.523 1.00 92.00 218 ASN A O 1
ATOM 1758 N N . ALA A 1 219 ? -13.368 12.604 4.454 1.00 89.31 219 ALA A N 1
ATOM 1759 C CA . ALA A 1 219 ? -14.502 11.718 4.703 1.00 89.31 219 ALA A CA 1
ATOM 1760 C C . ALA A 1 219 ? -14.114 10.374 5.354 1.00 89.31 219 ALA A C 1
ATOM 1762 O O . ALA A 1 219 ? -14.992 9.558 5.635 1.00 89.31 219 ALA A O 1
ATOM 1763 N N . GLY A 1 220 ? -12.820 10.121 5.588 1.00 89.44 220 GLY A N 1
ATOM 1764 C CA . GLY A 1 220 ? -12.326 8.839 6.099 1.00 89.44 220 GLY A CA 1
ATOM 1765 C C . GLY A 1 220 ? -12.412 7.692 5.085 1.00 89.44 220 GLY A C 1
ATOM 1766 O O . GLY A 1 220 ? -12.352 6.529 5.479 1.00 89.44 220 GLY A O 1
ATOM 1767 N N . ILE A 1 221 ? -12.557 8.003 3.794 1.00 89.31 221 ILE A N 1
ATOM 1768 C CA . ILE A 1 221 ? -12.561 7.026 2.704 1.00 89.31 221 ILE A CA 1
ATOM 1769 C C . ILE A 1 221 ? -11.109 6.771 2.300 1.00 89.31 221 ILE A C 1
ATOM 1771 O O . ILE A 1 221 ? -10.403 7.687 1.877 1.00 89.31 221 ILE A O 1
ATOM 1775 N N . SER A 1 222 ? -10.663 5.520 2.418 1.00 84.62 222 SER A N 1
ATOM 1776 C CA . SER A 1 222 ? -9.363 5.106 1.889 1.00 84.62 222 SER A CA 1
ATOM 1777 C C . SER A 1 222 ? -9.438 5.065 0.365 1.00 84.62 222 SER A C 1
ATOM 1779 O O . SER A 1 222 ? -10.205 4.285 -0.203 1.00 84.62 222 SER A O 1
ATOM 1781 N N . THR A 1 223 ? -8.650 5.903 -0.297 1.00 85.75 223 THR A N 1
ATOM 1782 C CA . THR A 1 223 ? -8.340 5.746 -1.719 1.00 85.75 223 THR A CA 1
ATOM 1783 C C . THR A 1 223 ? -7.192 4.750 -1.841 1.00 85.75 223 THR A C 1
ATOM 1785 O O . THR A 1 223 ? -6.340 4.690 -0.945 1.00 85.75 223 THR A O 1
ATOM 1788 N N . LYS A 1 224 ? -7.152 3.946 -2.913 1.00 78.94 224 LYS A N 1
ATOM 1789 C CA . LYS A 1 224 ? -5.944 3.154 -3.197 1.00 78.94 224 LYS A CA 1
ATOM 1790 C C . LYS A 1 224 ? -4.775 4.123 -3.259 1.00 78.94 224 LYS A C 1
ATOM 1792 O O . LYS A 1 224 ? -4.879 5.129 -3.934 1.00 78.94 224 LYS A O 1
ATOM 1797 N N . THR A 1 225 ? -3.682 3.895 -2.547 1.00 64.94 225 THR A N 1
ATOM 1798 C CA . THR A 1 225 ? -2.517 4.779 -2.714 1.00 64.94 225 THR A CA 1
ATOM 1799 C C . THR A 1 225 ? -2.104 4.701 -4.181 1.00 64.94 225 THR A C 1
ATOM 1801 O O . THR A 1 225 ? -1.907 3.583 -4.661 1.00 64.94 225 THR A O 1
ATOM 1804 N N . LYS A 1 226 ? -1.968 5.835 -4.889 1.00 59.91 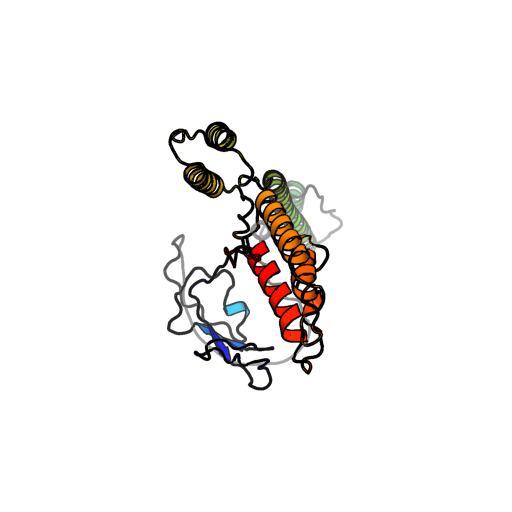226 LYS A N 1
ATOM 1805 C CA . LYS A 1 226 ? -1.228 5.852 -6.158 1.00 59.91 226 LYS A CA 1
ATOM 1806 C C . LYS A 1 226 ? 0.069 5.115 -5.874 1.00 59.91 226 LYS A C 1
ATOM 1808 O O . LYS A 1 226 ? 0.861 5.594 -5.058 1.00 59.91 226 LYS A O 1
ATOM 1813 N N . VAL A 1 227 ? 0.276 3.949 -6.474 1.00 58.56 227 VAL A N 1
ATOM 1814 C CA . VAL A 1 227 ? 1.617 3.382 -6.508 1.00 58.56 227 VAL A CA 1
ATOM 1815 C C . VAL A 1 227 ? 2.358 4.324 -7.445 1.00 58.56 227 VAL A C 1
ATOM 1817 O O . VAL A 1 227 ? 2.271 4.204 -8.663 1.00 58.56 227 VAL A O 1
ATOM 1820 N N . LEU A 1 228 ? 2.903 5.398 -6.865 1.00 57.72 228 LEU A N 1
ATOM 1821 C CA . LEU A 1 228 ? 3.724 6.389 -7.540 1.00 57.72 228 LEU A CA 1
ATOM 1822 C C . LEU A 1 228 ? 4.828 5.597 -8.223 1.00 57.72 228 LEU A C 1
ATOM 1824 O O . LEU A 1 228 ? 5.719 5.110 -7.537 1.00 57.72 228 LEU A O 1
ATOM 1828 N N . GLY A 1 229 ? 4.694 5.402 -9.533 1.00 66.00 229 GLY A N 1
ATOM 1829 C CA . GLY A 1 229 ? 5.680 4.662 -10.297 1.00 66.00 229 GLY A CA 1
ATOM 1830 C C . GLY A 1 229 ? 5.148 3.703 -11.348 1.00 66.00 229 GLY A C 1
ATOM 1831 O O . GLY A 1 229 ? 5.830 3.516 -12.340 1.00 66.00 229 GLY A O 1
ATOM 1832 N N . VAL A 1 230 ? 3.960 3.110 -11.191 1.00 79.12 230 VAL A N 1
ATOM 1833 C CA . VAL A 1 230 ? 3.544 2.066 -12.149 1.00 79.12 230 VAL A CA 1
ATOM 1834 C C . VAL A 1 230 ? 3.220 2.691 -13.505 1.00 79.12 230 VAL A C 1
ATOM 1836 O O . VAL A 1 230 ? 2.342 3.553 -13.606 1.00 79.12 230 VAL A O 1
ATOM 1839 N N . ARG A 1 231 ? 3.952 2.256 -14.533 1.00 89.69 231 ARG A N 1
ATOM 1840 C CA . ARG A 1 231 ? 3.785 2.688 -15.925 1.00 89.69 231 ARG A CA 1
ATOM 1841 C C . ARG A 1 231 ? 2.406 2.323 -16.463 1.00 89.69 231 ARG A C 1
ATOM 1843 O O . ARG A 1 231 ? 1.842 1.278 -16.142 1.00 89.69 231 ARG A O 1
ATOM 1850 N N . THR A 1 232 ? 1.846 3.198 -17.291 1.00 90.88 232 THR A N 1
ATOM 1851 C CA . THR A 1 232 ? 0.595 2.914 -18.002 1.00 90.88 232 THR A CA 1
ATOM 1852 C C . THR A 1 232 ? 0.814 1.835 -19.060 1.00 90.88 232 THR A C 1
ATOM 1854 O O . THR A 1 232 ? 1.907 1.708 -19.607 1.00 90.88 232 THR A O 1
ATOM 1857 N N . GLN A 1 233 ? -0.242 1.100 -19.426 1.00 91.38 233 GLN A N 1
ATOM 1858 C CA . GLN A 1 233 ? -0.138 0.073 -20.471 1.00 91.38 233 GLN A CA 1
ATOM 1859 C C . GLN A 1 233 ? 0.369 0.648 -21.802 1.00 91.38 233 GLN A C 1
ATOM 1861 O O . GLN A 1 233 ? 1.182 0.023 -22.462 1.00 91.38 233 GLN A O 1
ATOM 1866 N N . SER A 1 234 ? -0.036 1.868 -22.168 1.00 90.06 234 SER A N 1
ATOM 1867 C CA . SER A 1 234 ? 0.459 2.527 -23.383 1.00 90.06 234 SER A CA 1
ATOM 1868 C C . SER A 1 234 ? 1.949 2.869 -23.333 1.00 90.06 234 SER A C 1
ATOM 1870 O O . SER A 1 234 ? 2.607 2.853 -24.368 1.00 90.06 234 SER A O 1
ATOM 1872 N N . GLU A 1 235 ? 2.484 3.207 -22.154 1.00 94.44 235 GLU A N 1
ATOM 1873 C CA . GLU A 1 235 ? 3.929 3.403 -21.986 1.00 94.44 235 GLU A CA 1
ATOM 1874 C C . GLU A 1 235 ? 4.658 2.066 -22.100 1.00 94.44 235 GLU A C 1
ATOM 1876 O O . GLU A 1 235 ? 5.659 1.990 -22.803 1.00 94.44 235 GLU A O 1
ATOM 1881 N N . ILE A 1 236 ? 4.129 1.018 -21.460 1.00 96.31 236 ILE A N 1
ATOM 1882 C CA . ILE A 1 236 ? 4.661 -0.349 -21.537 1.00 96.31 236 ILE A CA 1
ATOM 1883 C C . ILE A 1 236 ? 4.703 -0.827 -22.994 1.00 96.31 236 ILE A C 1
ATOM 1885 O O . ILE A 1 236 ? 5.749 -1.268 -23.460 1.00 96.31 236 ILE A O 1
ATOM 1889 N N . ASP A 1 237 ? 3.605 -0.674 -23.737 1.00 96.44 237 ASP A N 1
ATOM 1890 C CA . ASP A 1 237 ? 3.513 -1.087 -25.141 1.00 96.44 237 ASP A CA 1
ATOM 1891 C C . ASP A 1 237 ? 4.535 -0.336 -26.014 1.00 96.44 237 ASP A C 1
ATOM 1893 O O . ASP A 1 237 ? 5.231 -0.950 -26.822 1.00 96.44 237 ASP A O 1
ATOM 1897 N N . ARG A 1 238 ? 4.684 0.984 -25.810 1.00 96.62 238 ARG A N 1
ATOM 1898 C CA . ARG A 1 238 ? 5.693 1.803 -26.507 1.00 96.62 238 ARG A CA 1
ATOM 1899 C C . ARG A 1 238 ? 7.116 1.343 -26.184 1.00 96.62 238 ARG A C 1
ATOM 1901 O O . ARG A 1 238 ? 7.962 1.311 -27.074 1.00 96.62 238 ARG A O 1
ATOM 1908 N N . GLN A 1 239 ? 7.380 1.011 -24.923 1.00 97.62 239 GLN A N 1
ATOM 1909 C CA . GLN A 1 239 ? 8.690 0.562 -24.462 1.00 97.62 239 GLN A CA 1
ATOM 1910 C C . GLN A 1 239 ? 9.063 -0.797 -25.063 1.00 97.62 239 GLN A C 1
ATOM 1912 O O . GLN A 1 239 ? 10.193 -0.975 -25.516 1.00 97.62 239 GLN A O 1
ATOM 1917 N N . ILE A 1 240 ? 8.101 -1.722 -25.127 1.00 98.00 240 ILE A N 1
ATOM 1918 C CA . ILE A 1 240 ? 8.263 -3.022 -25.785 1.00 98.00 240 ILE A CA 1
ATOM 1919 C C . ILE A 1 240 ? 8.559 -2.832 -27.277 1.00 98.00 240 ILE A C 1
ATOM 1921 O O . ILE A 1 240 ? 9.536 -3.388 -27.767 1.00 98.00 240 ILE A O 1
ATOM 1925 N N . GLU A 1 241 ? 7.774 -2.013 -27.987 1.00 97.88 241 GLU A N 1
ATOM 1926 C CA . GLU A 1 241 ? 7.977 -1.755 -29.421 1.00 97.88 241 GLU A CA 1
ATOM 1927 C C . GLU A 1 241 ? 9.369 -1.162 -29.708 1.00 97.88 241 GLU A C 1
ATOM 1929 O O . GLU A 1 241 ? 10.051 -1.585 -30.645 1.00 97.88 241 GLU A O 1
ATOM 1934 N N . GLY A 1 242 ? 9.820 -0.205 -28.890 1.00 97.75 242 GLY A N 1
ATOM 1935 C CA . GLY A 1 242 ? 11.140 0.410 -29.037 1.00 97.75 242 GLY A CA 1
ATOM 1936 C C . GLY A 1 242 ? 12.292 -0.570 -28.799 1.00 97.75 242 GLY A C 1
ATOM 1937 O O . GLY A 1 242 ? 13.227 -0.619 -29.601 1.00 97.75 242 GLY A O 1
ATOM 1938 N N . LEU A 1 243 ? 12.199 -1.406 -27.760 1.00 97.88 243 LEU A N 1
ATOM 1939 C CA . LEU A 1 243 ? 13.188 -2.452 -27.473 1.00 97.88 243 LEU A CA 1
ATOM 1940 C C . LEU A 1 243 ? 13.218 -3.536 -28.561 1.00 97.88 243 LEU A C 1
ATOM 1942 O O . LEU A 1 243 ? 14.297 -3.940 -28.993 1.00 97.88 243 LEU A O 1
ATOM 1946 N N . GLU A 1 244 ? 12.060 -3.966 -29.070 1.00 97.62 244 GLU A N 1
ATOM 1947 C CA . GLU A 1 244 ? 11.979 -4.917 -30.188 1.00 97.62 244 GLU A CA 1
ATOM 1948 C C . GLU A 1 244 ? 12.631 -4.352 -31.457 1.00 97.62 244 GLU A C 1
ATOM 1950 O O . GLU A 1 244 ? 13.424 -5.032 -32.111 1.00 97.62 244 GLU A O 1
ATOM 1955 N N . LYS A 1 245 ? 12.381 -3.077 -31.772 1.00 97.88 245 LYS A N 1
ATOM 1956 C CA . LYS A 1 245 ? 13.012 -2.398 -32.911 1.00 97.88 245 LYS A CA 1
ATOM 1957 C C . LYS A 1 245 ? 14.527 -2.249 -32.727 1.00 97.88 245 LYS A C 1
ATOM 1959 O O . LYS A 1 245 ? 15.281 -2.427 -33.684 1.00 97.88 245 LYS A O 1
ATOM 1964 N N . MET A 1 246 ? 14.989 -1.927 -31.518 1.00 97.31 246 MET A N 1
ATOM 1965 C CA . MET A 1 246 ? 16.418 -1.854 -31.193 1.00 97.31 246 MET A CA 1
ATOM 1966 C C . MET A 1 246 ? 17.093 -3.219 -31.374 1.00 97.31 246 MET A C 1
ATOM 1968 O O . MET A 1 246 ? 18.141 -3.306 -32.017 1.00 97.31 246 MET A O 1
ATOM 1972 N N . ARG A 1 247 ? 16.450 -4.291 -30.897 1.00 97.06 247 ARG A N 1
ATOM 1973 C CA . ARG A 1 247 ? 16.896 -5.679 -31.066 1.00 97.06 247 ARG A CA 1
ATOM 1974 C C . ARG A 1 247 ? 17.052 -6.067 -32.534 1.00 97.06 247 ARG A C 1
ATOM 1976 O O . ARG A 1 247 ? 18.072 -6.637 -32.903 1.00 97.06 247 ARG A O 1
ATOM 1983 N N . GLU A 1 248 ? 16.080 -5.729 -33.385 1.00 97.56 248 GLU A N 1
ATOM 1984 C CA . GLU A 1 248 ? 16.128 -6.014 -34.829 1.00 97.56 248 GLU A CA 1
ATOM 1985 C C . GLU A 1 248 ? 17.261 -5.276 -35.563 1.00 97.56 248 GLU A C 1
ATOM 1987 O O . GLU A 1 248 ? 17.778 -5.772 -36.568 1.00 97.56 248 GLU A O 1
ATOM 1992 N N . ASN A 1 249 ? 17.659 -4.100 -35.069 1.00 97.44 249 ASN A N 1
ATOM 1993 C CA . ASN A 1 249 ? 18.719 -3.290 -35.671 1.00 97.44 249 ASN A CA 1
ATOM 1994 C C . ASN A 1 249 ? 20.135 -3.727 -35.263 1.00 97.44 249 ASN A C 1
ATOM 1996 O O . ASN A 1 249 ? 21.103 -3.351 -35.933 1.00 97.44 249 ASN A O 1
ATOM 2000 N N . LEU A 1 250 ? 20.275 -4.508 -34.189 1.00 96.38 250 LEU A N 1
ATOM 2001 C CA . LEU A 1 250 ? 21.562 -4.982 -33.684 1.00 96.38 250 LEU A CA 1
ATOM 2002 C C . LEU A 1 250 ? 21.850 -6.417 -34.155 1.00 96.38 250 LEU A C 1
ATOM 2004 O O . LEU A 1 250 ? 20.959 -7.268 -34.131 1.00 96.38 250 LEU A O 1
ATOM 2008 N N . PRO A 1 251 ? 23.096 -6.736 -34.562 1.00 97.56 251 PRO A N 1
ATOM 2009 C CA . PRO A 1 251 ? 23.479 -8.127 -34.773 1.00 97.56 251 PRO A CA 1
ATOM 2010 C C . PRO A 1 251 ? 23.420 -8.886 -33.440 1.00 97.56 251 PRO A C 1
ATOM 2012 O O . PRO A 1 251 ? 23.825 -8.341 -32.416 1.00 97.56 251 PRO A O 1
ATOM 2015 N N . GLU A 1 252 ? 22.969 -10.144 -33.469 1.00 96.94 252 GLU A N 1
ATOM 2016 C CA . GLU A 1 252 ? 22.853 -11.005 -32.277 1.00 96.94 252 GLU A CA 1
ATOM 2017 C C . GLU A 1 252 ? 24.168 -11.062 -31.489 1.00 96.94 252 GLU A C 1
ATOM 2019 O O . GLU A 1 252 ? 24.175 -10.839 -30.287 1.00 96.94 252 GLU A O 1
ATOM 2024 N N . PHE A 1 253 ? 25.298 -11.231 -32.180 1.00 97.00 253 PHE A N 1
ATOM 2025 C CA . PHE A 1 253 ? 26.624 -11.226 -31.565 1.00 97.00 253 PHE A CA 1
ATOM 2026 C C . PHE A 1 253 ? 27.455 -10.032 -32.033 1.00 97.00 253 PHE A C 1
ATOM 2028 O O . PHE A 1 253 ? 27.460 -9.685 -33.222 1.00 97.00 253 PHE A O 1
ATOM 2035 N N . ASN A 1 254 ? 28.184 -9.407 -31.109 1.00 93.94 254 ASN A N 1
ATOM 2036 C CA . ASN A 1 254 ? 29.146 -8.359 -31.437 1.00 93.94 254 ASN A CA 1
ATOM 2037 C C . ASN A 1 254 ? 30.462 -8.943 -32.005 1.00 93.94 254 ASN A C 1
ATOM 2039 O O . ASN A 1 254 ? 30.623 -10.150 -32.187 1.00 93.94 254 ASN A O 1
ATOM 2043 N N . TYR A 1 255 ? 31.431 -8.072 -32.303 1.00 95.69 255 TYR A N 1
ATOM 2044 C CA . TYR A 1 255 ? 32.743 -8.488 -32.820 1.00 95.69 255 TYR A CA 1
ATOM 2045 C C . TYR A 1 255 ? 33.563 -9.342 -31.829 1.00 95.69 255 TYR A C 1
ATOM 2047 O O . TYR A 1 255 ? 34.424 -10.110 -32.257 1.00 95.69 255 TYR A O 1
ATOM 2055 N N . PHE A 1 256 ? 33.313 -9.202 -30.528 1.00 93.81 256 PHE A N 1
ATOM 2056 C CA . PHE A 1 256 ? 33.984 -9.937 -29.454 1.00 93.81 256 PHE A CA 1
ATOM 2057 C C . PHE A 1 256 ? 33.317 -11.284 -29.140 1.00 93.81 256 PHE A C 1
ATOM 2059 O O . PHE A 1 256 ? 33.966 -12.146 -28.555 1.00 93.81 256 PHE A O 1
ATOM 2066 N N . GLY A 1 257 ? 32.101 -11.511 -29.645 1.00 93.94 257 GLY A N 1
ATOM 2067 C CA . GLY A 1 257 ? 31.336 -12.740 -29.448 1.00 93.94 257 GLY A CA 1
ATOM 2068 C C . GLY A 1 257 ? 30.246 -12.631 -28.384 1.00 93.94 257 GLY A C 1
ATOM 2069 O O . GLY A 1 257 ? 29.539 -13.613 -28.183 1.00 93.94 257 GLY A O 1
ATOM 2070 N N . ASP A 1 258 ? 30.076 -11.465 -27.762 1.00 92.12 258 ASP A N 1
ATOM 2071 C CA . ASP A 1 258 ? 29.058 -11.248 -26.731 1.00 92.12 258 ASP A CA 1
ATOM 2072 C C . ASP A 1 258 ? 27.677 -11.097 -27.382 1.00 92.12 258 ASP A C 1
ATOM 2074 O O . ASP A 1 258 ? 27.554 -10.533 -28.480 1.00 92.12 258 ASP A O 1
ATOM 2078 N N . ASN A 1 259 ? 26.638 -11.596 -26.710 1.00 95.25 259 ASN A N 1
ATOM 2079 C CA . ASN A 1 259 ? 25.262 -11.552 -27.195 1.00 95.25 259 ASN A CA 1
ATOM 2080 C C . ASN A 1 259 ? 24.617 -10.188 -26.895 1.00 95.25 259 ASN A C 1
ATOM 2082 O O . ASN A 1 259 ? 24.226 -9.904 -25.766 1.00 95.25 259 ASN A O 1
ATOM 2086 N N . ASN A 1 260 ? 24.451 -9.344 -27.915 1.00 95.38 260 ASN A N 1
ATOM 2087 C CA . ASN A 1 260 ? 23.837 -8.021 -27.756 1.00 95.38 260 ASN A CA 1
ATOM 2088 C C . ASN A 1 260 ? 22.341 -8.097 -27.415 1.00 95.38 260 ASN A C 1
ATOM 2090 O O . ASN A 1 260 ? 21.773 -7.118 -26.936 1.00 95.38 260 ASN A O 1
ATOM 2094 N N . TRP A 1 261 ? 21.677 -9.216 -27.718 1.00 97.00 261 TRP A N 1
ATOM 2095 C CA . TRP A 1 261 ? 20.240 -9.363 -27.490 1.00 97.00 261 TRP A CA 1
ATOM 2096 C C . TRP A 1 261 ? 19.910 -9.733 -26.049 1.00 97.00 261 TRP A C 1
ATOM 2098 O O . TRP A 1 261 ? 18.789 -9.493 -25.621 1.00 97.00 261 TRP A O 1
ATOM 2108 N N . GLU A 1 262 ? 20.859 -10.272 -25.286 1.00 95.94 262 GLU A N 1
ATOM 2109 C CA . GLU A 1 262 ? 20.600 -10.826 -23.954 1.00 95.94 262 GLU A CA 1
ATOM 2110 C C . GLU A 1 262 ? 20.111 -9.773 -22.947 1.00 95.94 262 GLU A C 1
ATOM 2112 O O . GLU A 1 262 ? 19.129 -10.001 -22.237 1.00 95.94 262 GLU A O 1
ATOM 2117 N N . GLY A 1 263 ? 20.720 -8.582 -22.942 1.00 95.94 263 GLY A N 1
ATOM 2118 C CA . GLY A 1 263 ? 20.256 -7.460 -22.118 1.00 95.94 263 GLY A CA 1
ATOM 2119 C C . GLY A 1 263 ? 18.865 -6.961 -22.528 1.00 95.94 263 GLY A C 1
ATOM 2120 O O . GLY A 1 263 ? 18.011 -6.733 -21.672 1.00 95.94 263 GLY A O 1
ATOM 2121 N N . ILE A 1 264 ? 18.599 -6.867 -23.837 1.00 97.69 264 ILE A N 1
ATOM 2122 C CA . ILE A 1 264 ? 17.300 -6.418 -24.367 1.00 97.69 264 ILE A CA 1
ATOM 2123 C C . ILE A 1 264 ? 16.199 -7.440 -24.054 1.00 97.69 264 ILE A C 1
ATOM 2125 O O . ILE A 1 264 ? 15.115 -7.072 -23.604 1.00 97.69 264 ILE A O 1
ATOM 2129 N N . ASP A 1 265 ? 16.477 -8.728 -24.258 1.00 97.88 265 ASP A N 1
ATOM 2130 C CA . ASP A 1 265 ? 15.545 -9.822 -23.977 1.00 97.88 265 ASP A CA 1
ATOM 2131 C C . ASP A 1 265 ? 15.230 -9.893 -22.474 1.00 97.88 265 ASP A C 1
ATOM 2133 O O . ASP A 1 265 ? 14.082 -10.122 -22.089 1.00 97.88 265 ASP A O 1
ATOM 2137 N N . THR A 1 266 ? 16.214 -9.594 -21.622 1.00 97.19 266 THR A N 1
ATOM 2138 C CA . THR A 1 266 ? 16.030 -9.477 -20.170 1.00 97.19 266 THR A CA 1
ATOM 2139 C C . THR A 1 266 ? 15.112 -8.311 -19.799 1.00 97.19 266 THR A C 1
ATOM 2141 O O . THR A 1 266 ? 14.139 -8.508 -19.067 1.00 97.19 266 THR A O 1
ATOM 2144 N N . GLN A 1 267 ? 15.346 -7.114 -20.350 1.00 98.06 267 GLN A N 1
ATOM 2145 C CA . GLN A 1 267 ? 14.467 -5.957 -20.135 1.00 98.06 267 GLN A CA 1
ATOM 2146 C C . GLN A 1 267 ? 13.030 -6.243 -20.593 1.00 98.06 267 GLN A C 1
ATOM 2148 O O . GLN A 1 267 ? 12.075 -5.948 -19.873 1.00 98.06 267 GLN A O 1
ATOM 2153 N N . LEU A 1 268 ? 12.867 -6.864 -21.767 1.00 98.12 268 LEU A N 1
ATOM 2154 C CA . LEU A 1 268 ? 11.564 -7.276 -22.290 1.00 98.12 268 LEU A CA 1
ATOM 2155 C C . LEU A 1 268 ? 10.867 -8.285 -21.368 1.00 98.12 268 LEU A C 1
ATOM 2157 O O . LEU A 1 268 ? 9.665 -8.146 -21.143 1.00 98.12 268 LEU A O 1
ATOM 2161 N N . SER A 1 269 ? 11.597 -9.258 -20.814 1.00 98.00 269 SER A N 1
ATOM 2162 C CA . SER A 1 269 ? 11.046 -10.249 -19.879 1.00 98.00 269 SER A CA 1
ATOM 2163 C C . SER A 1 269 ? 10.467 -9.588 -18.622 1.00 98.00 269 SER A C 1
ATOM 2165 O O . SER A 1 269 ? 9.320 -9.854 -18.251 1.00 98.00 269 SER A O 1
ATOM 2167 N N . ILE A 1 270 ? 11.215 -8.661 -18.009 1.00 97.50 270 ILE A N 1
ATOM 2168 C CA . ILE A 1 270 ? 10.763 -7.896 -16.835 1.00 97.50 270 ILE A CA 1
ATOM 2169 C C . ILE A 1 270 ? 9.530 -7.048 -17.175 1.00 97.50 270 ILE A C 1
ATOM 2171 O O . ILE A 1 270 ? 8.520 -7.102 -16.475 1.00 97.50 270 ILE A O 1
ATOM 2175 N N . ILE A 1 271 ? 9.568 -6.296 -18.281 1.00 97.44 271 ILE A N 1
ATOM 2176 C CA . ILE A 1 271 ? 8.478 -5.384 -18.668 1.00 97.44 271 ILE A CA 1
ATOM 2177 C C . ILE A 1 271 ? 7.189 -6.142 -19.014 1.00 97.44 271 ILE A C 1
ATOM 2179 O O . ILE A 1 271 ? 6.092 -5.668 -18.713 1.00 97.44 271 ILE A O 1
ATOM 2183 N N . ARG A 1 272 ? 7.298 -7.330 -19.621 1.00 97.62 272 ARG A N 1
ATOM 2184 C CA . ARG A 1 272 ? 6.150 -8.209 -19.905 1.00 97.62 272 ARG A CA 1
ATOM 2185 C C . ARG A 1 272 ? 5.634 -8.942 -18.663 1.00 97.62 272 ARG A C 1
ATOM 2187 O O . ARG A 1 272 ? 4.546 -9.518 -18.717 1.00 97.62 272 ARG A O 1
ATOM 2194 N N . GLY A 1 273 ? 6.383 -8.917 -17.560 1.00 95.69 273 GLY A N 1
ATOM 2195 C CA . GLY A 1 273 ? 6.079 -9.665 -16.341 1.00 95.69 273 GLY A CA 1
ATOM 2196 C C . GLY A 1 273 ? 6.295 -11.174 -16.487 1.00 95.69 273 GLY A C 1
ATOM 2197 O O . GLY A 1 273 ? 5.608 -11.955 -15.829 1.00 95.69 273 GLY A O 1
ATOM 2198 N N . GLU A 1 274 ? 7.196 -11.587 -17.382 1.00 97.62 274 GLU A N 1
ATOM 2199 C CA . GLU A 1 274 ? 7.606 -12.985 -17.567 1.00 97.62 274 GLU A CA 1
ATOM 2200 C C . GLU A 1 274 ? 8.637 -13.414 -16.507 1.00 97.62 274 GLU A C 1
ATOM 2202 O O . GLU A 1 274 ? 8.596 -14.561 -16.057 1.00 97.62 274 GLU A O 1
ATOM 2207 N N . SER A 1 275 ? 9.479 -12.473 -16.064 1.00 96.94 275 SER A N 1
ATOM 2208 C CA . SER A 1 275 ? 10.456 -12.623 -14.975 1.00 96.94 275 SER A CA 1
ATOM 2209 C C . SER A 1 275 ? 10.346 -11.477 -13.963 1.00 96.94 275 SER A C 1
ATOM 2211 O O . SER A 1 275 ? 9.729 -10.445 -14.240 1.00 96.94 275 SER A O 1
ATOM 2213 N N . ILE A 1 276 ? 10.984 -11.641 -12.803 1.00 96.25 276 ILE A N 1
ATOM 2214 C CA . ILE A 1 276 ? 11.186 -10.592 -11.789 1.00 96.25 276 ILE A CA 1
ATOM 2215 C C . ILE A 1 276 ? 12.683 -10.344 -11.553 1.00 96.25 276 ILE A C 1
ATOM 2217 O O . ILE A 1 276 ? 13.512 -11.169 -11.931 1.00 96.25 276 ILE A O 1
ATOM 2221 N N . LEU A 1 277 ? 13.046 -9.212 -10.940 1.00 95.56 277 LEU A N 1
ATOM 2222 C CA . LEU A 1 277 ? 14.448 -8.838 -10.701 1.00 95.56 277 LEU A CA 1
ATOM 2223 C C . LEU A 1 277 ? 15.214 -9.915 -9.913 1.00 95.56 277 LEU A C 1
ATOM 2225 O O . LEU A 1 277 ? 16.361 -10.219 -10.230 1.00 95.56 277 LEU A O 1
ATOM 2229 N N . GLU A 1 278 ? 14.561 -10.540 -8.932 1.00 95.06 278 GLU A N 1
ATOM 2230 C CA . GLU A 1 278 ? 15.154 -11.569 -8.075 1.00 95.06 278 GLU A CA 1
ATOM 2231 C C . GLU A 1 278 ? 15.566 -12.839 -8.836 1.00 95.06 278 GLU A C 1
ATOM 2233 O O . GLU A 1 278 ? 16.443 -13.574 -8.373 1.00 95.06 278 GLU A O 1
ATOM 2238 N N . ASP A 1 279 ? 14.985 -13.089 -10.017 1.00 94.62 279 ASP A N 1
ATOM 2239 C CA . ASP A 1 279 ? 15.393 -14.204 -10.881 1.00 94.62 279 ASP A CA 1
ATOM 2240 C C . ASP A 1 279 ? 16.833 -14.024 -11.399 1.00 94.62 279 ASP A C 1
ATOM 2242 O O . ASP A 1 279 ? 17.476 -15.003 -11.780 1.00 94.62 279 ASP A O 1
ATOM 2246 N N . TYR A 1 280 ? 17.353 -12.792 -11.358 1.00 92.62 280 TYR A N 1
ATOM 2247 C CA . TYR A 1 280 ? 18.687 -12.411 -11.823 1.00 92.62 280 TYR A CA 1
ATOM 2248 C C . TYR A 1 280 ? 19.673 -12.106 -10.676 1.00 92.62 280 TYR A C 1
ATOM 2250 O O . TYR A 1 280 ? 20.856 -11.923 -10.938 1.00 92.62 280 TYR A O 1
ATOM 2258 N N . GLU A 1 281 ? 19.233 -12.083 -9.409 1.00 87.06 281 GLU A N 1
ATOM 2259 C CA . GLU A 1 281 ? 20.083 -11.759 -8.240 1.00 87.06 281 GLU A CA 1
ATOM 2260 C C . GLU A 1 281 ? 21.079 -12.871 -7.850 1.00 87.06 281 GLU A C 1
ATOM 2262 O O . GLU A 1 281 ? 22.004 -12.620 -7.083 1.00 87.06 281 GLU A O 1
ATOM 2267 N N . ASN A 1 282 ? 20.888 -14.108 -8.326 1.00 78.19 282 ASN A N 1
ATOM 2268 C CA . ASN A 1 282 ? 21.659 -15.286 -7.888 1.00 78.19 282 ASN A CA 1
ATOM 2269 C C . ASN A 1 282 ? 22.599 -15.855 -8.966 1.00 78.19 282 ASN A C 1
ATOM 2271 O O . ASN A 1 282 ? 22.899 -17.052 -8.932 1.00 78.19 282 ASN A O 1
ATOM 2275 N N . MET A 1 283 ? 23.016 -15.045 -9.937 1.00 73.06 283 MET A N 1
ATOM 2276 C CA . MET A 1 283 ? 24.063 -15.451 -10.881 1.00 73.06 283 MET A CA 1
ATOM 2277 C C . MET A 1 283 ? 25.443 -15.262 -10.209 1.00 73.06 283 MET A C 1
ATOM 2279 O O . MET A 1 283 ? 25.592 -14.408 -9.334 1.00 73.06 283 MET A O 1
ATOM 2283 N N . ASP A 1 284 ? 26.376 -16.188 -10.444 1.00 70.06 284 ASP A N 1
ATOM 2284 C CA . ASP A 1 284 ? 27.608 -16.333 -9.657 1.00 70.06 284 ASP A CA 1
ATOM 2285 C C . ASP A 1 284 ? 28.522 -15.094 -9.828 1.00 70.06 284 ASP A C 1
ATOM 2287 O O . ASP A 1 284 ? 29.003 -14.820 -10.919 1.00 70.06 284 ASP A O 1
ATOM 2291 N N . GLU A 1 285 ? 28.861 -14.400 -8.729 1.00 61.28 285 GLU A N 1
ATOM 2292 C CA . GLU A 1 285 ? 29.619 -13.119 -8.669 1.00 61.28 285 GLU A CA 1
ATOM 2293 C C . GLU A 1 285 ? 31.000 -13.073 -9.388 1.00 61.28 285 GLU A C 1
ATOM 2295 O O . GLU A 1 285 ? 31.688 -12.052 -9.342 1.00 61.28 285 GLU A O 1
ATOM 2300 N N . ASP A 1 286 ? 31.449 -14.156 -10.024 1.00 63.69 286 ASP A N 1
ATOM 2301 C CA . ASP A 1 286 ? 32.796 -14.321 -10.579 1.00 63.69 286 ASP A CA 1
ATOM 2302 C C . ASP A 1 286 ? 32.892 -14.118 -12.114 1.00 63.69 286 ASP A C 1
ATOM 2304 O O . ASP A 1 286 ? 33.970 -14.330 -12.682 1.00 63.69 286 ASP A O 1
ATOM 2308 N N . ALA A 1 287 ? 31.820 -13.704 -12.807 1.00 64.69 287 ALA A N 1
ATOM 2309 C CA . ALA A 1 287 ? 31.828 -13.483 -14.260 1.00 64.69 287 ALA A CA 1
ATOM 2310 C C . ALA A 1 287 ? 31.521 -12.024 -14.658 1.00 64.69 287 ALA A C 1
ATOM 2312 O O . ALA A 1 287 ? 30.406 -11.541 -14.502 1.00 64.69 287 ALA A O 1
ATOM 2313 N N . ASP A 1 288 ? 32.500 -11.353 -15.281 1.00 67.56 288 ASP A N 1
ATOM 2314 C CA . ASP A 1 288 ? 32.396 -9.970 -15.791 1.00 67.56 288 ASP A CA 1
ATOM 2315 C C . ASP A 1 288 ? 31.231 -9.754 -16.799 1.00 67.56 288 ASP A C 1
ATOM 2317 O O . ASP A 1 288 ? 30.843 -8.619 -17.073 1.00 67.56 288 ASP A O 1
ATOM 2321 N N . GLU A 1 289 ? 30.682 -10.826 -17.382 1.00 61.91 289 GLU A N 1
ATOM 2322 C CA . GLU A 1 289 ? 29.540 -10.788 -18.312 1.00 61.91 289 GLU A CA 1
ATOM 2323 C C . GLU A 1 289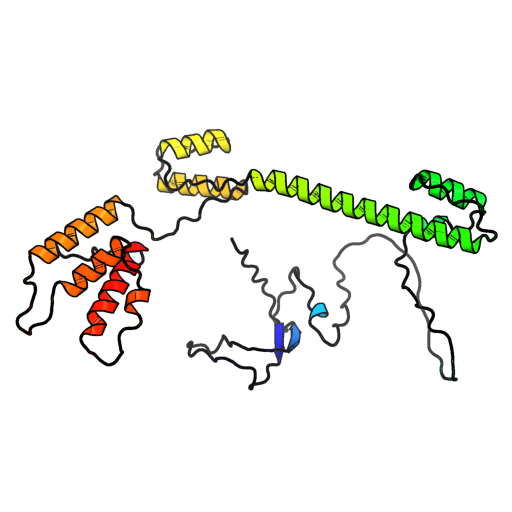 ? 28.176 -10.739 -17.590 1.00 61.91 289 GLU A C 1
ATOM 2325 O O . GLU A 1 289 ? 27.208 -10.217 -18.146 1.00 61.91 289 GLU A O 1
ATOM 2330 N N . GLU A 1 290 ? 28.093 -11.208 -16.341 1.00 63.59 290 GLU A N 1
ATOM 2331 C CA . GLU A 1 290 ? 26.836 -11.316 -15.582 1.00 63.59 290 GLU A CA 1
ATOM 2332 C C . GLU A 1 290 ? 26.348 -9.961 -15.042 1.00 63.59 290 GLU A C 1
ATOM 2334 O O . GLU A 1 290 ? 25.137 -9.730 -14.934 1.00 63.59 290 GLU A O 1
ATOM 2339 N N . ASP A 1 291 ? 27.272 -9.017 -14.837 1.00 77.62 291 ASP A N 1
ATOM 2340 C CA . ASP A 1 291 ? 26.965 -7.639 -14.435 1.00 77.62 291 ASP A CA 1
ATOM 2341 C C . ASP A 1 291 ? 26.046 -6.930 -15.449 1.00 77.62 291 ASP A C 1
ATOM 2343 O O . ASP A 1 291 ? 25.200 -6.119 -15.065 1.00 77.62 291 ASP A O 1
ATOM 2347 N N . ASN A 1 292 ? 26.148 -7.261 -16.743 1.00 87.12 292 ASN A N 1
ATOM 2348 C CA . ASN A 1 292 ? 25.341 -6.616 -17.784 1.00 87.12 292 ASN A CA 1
ATOM 2349 C C . ASN A 1 292 ? 23.872 -7.065 -17.757 1.00 87.12 292 ASN A C 1
ATOM 2351 O O . ASN A 1 292 ? 22.979 -6.256 -18.018 1.00 87.12 292 ASN A O 1
ATOM 2355 N N . ILE A 1 293 ? 23.604 -8.333 -17.432 1.00 93.19 293 ILE A N 1
ATOM 2356 C CA . ILE A 1 293 ? 22.241 -8.888 -17.429 1.00 93.19 293 ILE A CA 1
ATOM 2357 C C . ILE A 1 293 ? 21.469 -8.380 -16.213 1.00 93.19 293 ILE A C 1
ATOM 2359 O O . ILE A 1 293 ? 20.340 -7.903 -16.349 1.00 93.19 293 ILE A O 1
ATOM 2363 N N . TYR A 1 294 ? 22.088 -8.432 -15.030 1.00 93.44 294 TYR A N 1
ATOM 2364 C CA . TYR A 1 294 ? 21.471 -7.917 -13.812 1.00 93.44 294 TYR A CA 1
ATOM 2365 C C . TYR A 1 294 ? 21.199 -6.412 -13.916 1.00 93.44 294 TYR A C 1
ATOM 2367 O O . TYR A 1 294 ? 20.104 -5.959 -13.581 1.00 93.44 294 TYR A O 1
ATOM 2375 N N . GLN A 1 295 ? 22.151 -5.635 -14.445 1.00 94.12 295 GLN A N 1
ATOM 2376 C CA . GLN A 1 295 ? 21.962 -4.200 -14.650 1.00 94.12 295 GLN A CA 1
ATOM 2377 C C . GLN A 1 295 ? 20.786 -3.910 -15.597 1.00 94.12 295 GLN A C 1
ATOM 2379 O O . GLN A 1 295 ? 19.965 -3.041 -15.303 1.00 94.12 295 GLN A O 1
ATOM 2384 N N . ALA A 1 296 ? 20.650 -4.673 -16.686 1.00 96.56 296 ALA A N 1
ATOM 2385 C CA . ALA A 1 296 ? 19.527 -4.544 -17.610 1.00 96.56 296 ALA A CA 1
ATOM 2386 C C . ALA A 1 296 ? 18.178 -4.863 -16.931 1.00 96.56 296 ALA A C 1
ATOM 2388 O O . ALA A 1 296 ? 17.210 -4.116 -17.099 1.00 96.56 296 ALA A O 1
ATOM 2389 N N . ALA A 1 297 ? 18.114 -5.924 -16.116 1.00 96.69 297 ALA A N 1
ATOM 2390 C CA . ALA A 1 297 ? 16.927 -6.257 -15.325 1.00 96.69 297 ALA A CA 1
ATOM 2391 C C . ALA A 1 297 ? 16.580 -5.149 -14.314 1.00 96.69 297 ALA A C 1
ATOM 2393 O O . ALA A 1 297 ? 15.421 -4.746 -14.203 1.00 96.69 297 ALA A O 1
ATOM 2394 N N . PHE A 1 298 ? 17.589 -4.621 -13.616 1.00 96.00 298 PHE A N 1
ATOM 2395 C CA . PHE A 1 298 ? 17.448 -3.553 -12.628 1.00 96.00 298 PHE A CA 1
ATOM 2396 C C . PHE A 1 298 ? 16.912 -2.256 -13.250 1.00 96.00 298 PHE A C 1
ATOM 2398 O O . PHE A 1 298 ? 16.030 -1.608 -12.684 1.00 96.00 298 PHE A O 1
ATOM 2405 N N . GLU A 1 299 ? 17.399 -1.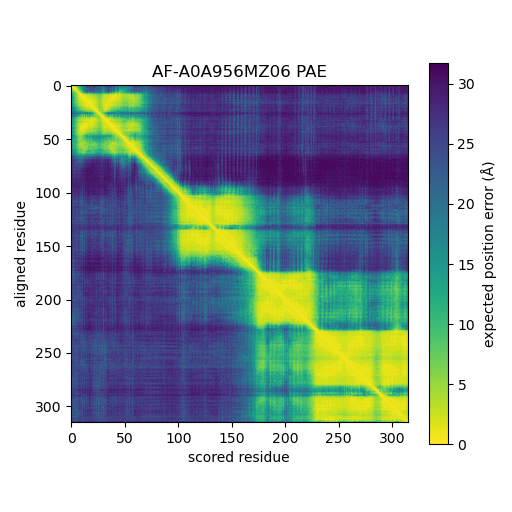885 -14.435 1.00 96.62 299 GLU A N 1
ATOM 2406 C CA . GLU A 1 299 ? 16.911 -0.718 -15.175 1.00 96.62 299 GLU A CA 1
ATOM 2407 C C . GLU A 1 299 ? 15.456 -0.883 -15.624 1.00 96.62 299 GLU A C 1
ATOM 2409 O O . GLU A 1 299 ? 14.662 0.049 -15.469 1.00 96.62 299 GLU A O 1
ATOM 2414 N N . ALA A 1 300 ? 15.082 -2.065 -16.124 1.00 97.12 300 ALA A N 1
ATOM 2415 C CA . ALA A 1 300 ? 13.705 -2.359 -16.511 1.00 97.12 300 ALA A CA 1
ATOM 2416 C C . ALA A 1 300 ? 12.736 -2.323 -15.323 1.00 97.12 300 ALA A C 1
ATOM 2418 O O . ALA A 1 300 ? 11.665 -1.722 -15.431 1.00 97.12 300 ALA A O 1
ATOM 2419 N N . ASP A 1 301 ? 13.118 -2.905 -14.184 1.00 96.31 301 ASP A N 1
ATOM 2420 C CA . ASP A 1 301 ? 12.325 -2.863 -12.951 1.00 96.31 301 ASP A CA 1
ATOM 2421 C C . ASP A 1 301 ? 12.160 -1.418 -12.454 1.00 96.31 301 ASP A C 1
ATOM 2423 O O . ASP A 1 301 ? 11.044 -0.923 -12.256 1.00 96.31 301 ASP A O 1
ATOM 2427 N N . GLY A 1 302 ? 13.272 -0.681 -12.375 1.00 94.38 302 GLY A N 1
ATOM 2428 C CA . GLY A 1 302 ? 13.274 0.731 -12.012 1.00 94.38 302 GLY A CA 1
ATOM 2429 C C . GLY A 1 302 ? 12.400 1.577 -12.942 1.00 94.38 302 GLY A C 1
ATOM 2430 O O . GLY A 1 302 ? 11.672 2.458 -12.478 1.00 94.38 302 GLY A O 1
ATOM 2431 N N . TRP A 1 303 ? 12.413 1.306 -14.245 1.00 96.00 303 TRP A N 1
ATOM 2432 C CA . TRP A 1 303 ? 11.558 1.986 -15.214 1.00 96.00 303 TRP A CA 1
ATOM 2433 C C . TRP A 1 303 ? 10.073 1.642 -15.037 1.00 96.00 303 TRP A C 1
ATOM 2435 O O . TRP A 1 303 ? 9.237 2.555 -15.039 1.00 96.00 303 TRP A O 1
ATOM 2445 N N . LEU A 1 304 ? 9.739 0.361 -14.823 1.00 95.25 304 LEU A N 1
ATOM 2446 C CA . LEU A 1 304 ? 8.368 -0.133 -14.634 1.00 95.25 304 LEU A CA 1
ATOM 2447 C C . LEU A 1 304 ? 7.693 0.501 -13.411 1.00 95.25 304 LEU A C 1
ATOM 2449 O O . LEU A 1 304 ? 6.495 0.797 -13.445 1.00 95.25 304 LEU A O 1
ATOM 2453 N N . TYR A 1 305 ? 8.483 0.759 -12.366 1.00 92.38 305 TYR A N 1
ATOM 2454 C CA . TYR A 1 305 ? 8.075 1.458 -11.147 1.00 92.38 305 TYR A CA 1
ATOM 2455 C C . TYR A 1 305 ? 8.455 2.947 -11.135 1.00 92.38 305 TYR A C 1
ATOM 2457 O O . TYR A 1 305 ? 8.464 3.574 -10.073 1.00 92.38 305 TYR A O 1
ATOM 2465 N N . GLY A 1 306 ? 8.745 3.538 -12.297 1.00 90.31 306 GLY A N 1
ATOM 2466 C CA . GLY A 1 306 ? 8.873 4.986 -12.478 1.00 90.31 306 GLY A CA 1
ATOM 2467 C C . GLY A 1 306 ? 10.008 5.636 -11.684 1.00 90.31 306 GLY A C 1
ATOM 2468 O O . GLY A 1 306 ? 9.984 6.844 -11.445 1.00 90.31 306 GLY A O 1
ATOM 2469 N N . GLN A 1 307 ? 10.995 4.844 -11.269 1.00 90.75 307 GLN A N 1
ATOM 2470 C CA . GLN A 1 307 ? 12.253 5.308 -10.688 1.00 90.75 307 GLN A CA 1
ATOM 2471 C C . GLN A 1 307 ? 13.156 5.914 -11.772 1.00 90.75 307 GLN A C 1
ATOM 2473 O O . GLN A 1 307 ? 13.878 6.875 -11.508 1.00 90.75 307 GLN A O 1
ATOM 2478 N N . VAL A 1 308 ? 13.057 5.394 -13.000 1.00 91.38 308 VAL A N 1
ATOM 2479 C CA . VAL A 1 308 ? 13.736 5.891 -14.204 1.00 91.38 308 VAL A CA 1
ATOM 2480 C C . VAL A 1 308 ? 12.686 6.338 -15.218 1.00 91.38 308 VAL A C 1
ATOM 2482 O O . VAL A 1 308 ? 11.723 5.615 -15.460 1.00 91.38 308 VAL A O 1
ATOM 2485 N N . ASN A 1 309 ? 12.839 7.543 -15.780 1.00 90.75 309 ASN A N 1
ATOM 2486 C CA . ASN A 1 309 ? 11.911 8.130 -16.765 1.00 90.75 309 ASN A CA 1
ATOM 2487 C C . ASN A 1 309 ? 12.433 8.131 -18.203 1.00 90.75 309 ASN A C 1
ATOM 2489 O O . ASN A 1 309 ? 11.686 8.502 -19.104 1.00 90.75 309 ASN A O 1
ATOM 2493 N N . GLU A 1 310 ? 13.698 7.781 -18.400 1.00 95.56 310 GLU A N 1
ATOM 2494 C CA . GLU A 1 310 ? 14.307 7.685 -19.723 1.00 95.56 310 GLU A CA 1
ATOM 2495 C C . GLU A 1 310 ? 13.831 6.395 -20.400 1.00 95.56 310 GLU A C 1
ATOM 2497 O O . GLU A 1 310 ? 13.673 5.372 -19.733 1.00 95.56 310 GLU A O 1
ATOM 2502 N N . ASP A 1 311 ? 13.538 6.461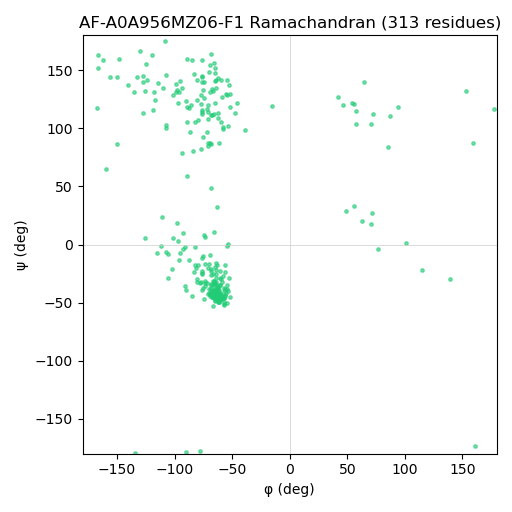 -21.700 1.00 97.00 311 ASP A N 1
ATOM 2503 C CA . ASP A 1 311 ? 13.183 5.274 -22.479 1.00 97.00 311 ASP A CA 1
ATOM 2504 C C . ASP A 1 311 ? 14.411 4.334 -22.500 1.00 97.00 311 ASP A C 1
ATOM 2506 O O . ASP A 1 311 ? 15.532 4.782 -22.728 1.00 97.00 311 ASP A O 1
ATOM 2510 N N . LEU A 1 312 ? 14.224 3.030 -22.266 1.00 97.06 312 LEU A N 1
ATOM 2511 C CA . LEU A 1 312 ? 15.322 2.035 -22.268 1.00 97.06 312 LEU A CA 1
ATOM 2512 C C . LEU A 1 312 ? 15.855 1.690 -23.674 1.00 97.06 312 LEU A C 1
ATOM 2514 O O . LEU A 1 312 ? 16.638 0.758 -23.824 1.00 97.06 312 LEU A O 1
ATOM 2518 N N . PHE A 1 313 ? 15.391 2.384 -24.713 1.00 96.75 313 PHE A N 1
ATOM 2519 C CA . PHE A 1 313 ? 15.837 2.196 -26.092 1.00 96.75 313 PHE A CA 1
ATOM 2520 C C . PHE A 1 313 ? 16.331 3.526 -26.664 1.00 96.75 313 PHE A C 1
ATOM 2522 O O . PHE A 1 313 ? 15.910 4.601 -26.236 1.00 96.75 313 PHE A O 1
ATOM 2529 N N . GLU A 1 314 ? 17.199 3.445 -27.668 1.00 92.94 314 GLU A N 1
ATOM 2530 C CA . GLU A 1 314 ? 17.656 4.601 -28.442 1.00 92.94 314 GLU A CA 1
ATOM 2531 C C . GLU A 1 314 ? 16.813 4.754 -29.727 1.00 92.94 314 GLU A C 1
ATOM 2533 O O . GLU A 1 314 ? 16.447 3.756 -30.355 1.00 92.94 314 GLU A O 1
ATOM 2538 N N . ASP A 1 315 ? 16.484 5.999 -30.100 1.00 80.94 315 ASP A N 1
ATOM 2539 C CA . ASP A 1 315 ? 15.653 6.349 -31.276 1.00 80.94 315 ASP A CA 1
ATOM 2540 C C . ASP A 1 315 ? 16.317 6.075 -32.644 1.00 80.94 315 ASP A C 1
ATOM 2542 O O . ASP A 1 315 ? 17.510 6.420 -32.824 1.00 80.94 315 ASP A O 1
#

Mean predicted aligned error: 19.63 Å

Secondary structure (DSSP, 8-state):
-------S--EEEE--GGGEEE----TT----EES--EEEEE-TT------SS-GGGG-SSPPP------S---------------------------------HHHHHTTT--HHHHHHHHHHHHS----TT--SHHHHHHHHHHHHHHHHHHHHHHHHHHHHHHHHHHHTT---B--TT--HHHHHHHHHHHH-----TTS-HHHHHHHHHHHHHHTTPPBPP--TTPPPHHHHHHHHHHHHHHHHHS-SB-TTS-BTHHHHHHHHHHHHTSS-GGGGTTS-TT-TTHHHHHHHHHHHHHHHTTS--S-SS--

Sequence (315 aa):
MRNVWSSDVVVECIVDPADVVSVPKDYNATKMRVCRYKVMGYSDKSRKGEEIVSLNDFLDTPLPEYDTAMSKKANNDAEKPNELGEQITKEASTKKAEFEVTENPYINELNGMVAREIVDYVEKHTGEKITFSLKSKKSIYNKAVKLLTEYFEKQELKKDLNYQEVVKEKVEKNSELDIYDLSKEKLLDLASDKFNERLDESDSRDTILSQVEALCKNAGISTKTKVLGVRTQSEIDRQIEGLEKMRENLPEFNYFGDNNWEGIDTQLSIIRGESILEDYENMDEDADEEDNIYQAAFEADGWLYGQVNEDLFED